Protein AF-A0A7S3G2T9-F1 (afdb_monomer_lite)

Sequence (223 aa):
MVQWKKAKARAAISKTLASMSRQGMSSEGEKGLGSESGQLGEEPSVRMGRADALTKKVKGLMASRKASNLLQSLGGHPMSASRRDGSSYGSMEGDILSASPSMGKSMLSQLELEEMEEDRAEMEKRREREFEEEEEKAAWQQFEEEKEAMKEEQRRREAELTAEIDAAERRHEEAETYAAELESALEEAEEEIEKLNADLTEAQLDYSVLIHALNEFADGRKF

Foldseek 3Di:
DVVVVVVVVVVVVVVVVVVVVVVVVPPDPPPDDDDDDDPPDDDPVVVVVVVVVVVVVVVVVVVVVVVVVVCCVVPPDPPPDDDDDDDDDDDDDDDDDDDDPDPDDPPVVVVVVVVVVVVVVVVVVVVVVVVVVVVVVVVVVVVVVVVVVVVVVVVVVVVVVVVVVVVVVVVVVVVVVVVVVVVVVVVVVVVVVVVVVVVVVVVVVVVVVVVVVVVCVVVVPDD

Secondary structure (DSSP, 8-state):
-HHHHHHHHHHHHHHHHHHHHHHTTSSSSS-S---S-------HHHHHHHHHHHHHHHHHHHHHHHHHHHHHHHHS--------------------------SSS-SSHHHHHHHHHHHHHHHHHHHHHHHHHHHHHHHHHHHHHHHHHHHHHHHHHHHHHHHHHHHHHHHHHHHHHHHHHHHHHHHHHHHHHHHHHHHHHHHHHHHHHHHHHHHHHHTT---

Radius of gyration: 48.29 Å; chains: 1; bounding box: 111×41×138 Å

pLDDT: mean 74.82, std 19.88, range [38.84, 97.88]

Organism: NCBI:txid652834

Structure (mmCIF, N/CA/C/O backbone):
data_AF-A0A7S3G2T9-F1
#
_entry.id   AF-A0A7S3G2T9-F1
#
loop_
_atom_site.group_PDB
_atom_site.id
_atom_site.type_symbol
_atom_site.label_atom_id
_atom_site.label_alt_id
_atom_site.label_comp_id
_atom_site.label_asym_id
_atom_site.label_entity_id
_atom_site.label_seq_id
_atom_site.pdbx_PDB_ins_code
_atom_site.Cartn_x
_atom_site.Cartn_y
_atom_site.Cartn_z
_atom_site.occupancy
_atom_site.B_iso_or_equiv
_atom_site.auth_seq_id
_atom_site.auth_comp_id
_atom_site.auth_asym_id
_atom_site.auth_atom_id
_atom_site.pdbx_PDB_model_num
ATOM 1 N N . MET A 1 1 ? 35.789 21.060 -22.256 1.00 58.97 1 MET A N 1
ATOM 2 C CA . MET A 1 1 ? 34.560 21.672 -22.827 1.00 58.97 1 MET A CA 1
ATOM 3 C C . MET A 1 1 ? 33.420 20.664 -23.043 1.00 58.97 1 MET A C 1
ATOM 5 O O . MET A 1 1 ? 32.299 20.960 -22.649 1.00 58.97 1 MET A O 1
ATOM 9 N N . VAL A 1 2 ? 33.671 19.473 -23.608 1.00 57.38 2 VAL A N 1
ATOM 10 C CA . VAL A 1 2 ? 32.628 18.453 -23.889 1.00 57.38 2 VAL A CA 1
ATOM 11 C C . VAL A 1 2 ? 32.012 17.842 -22.619 1.00 57.38 2 VAL A C 1
ATOM 13 O O . VAL A 1 2 ? 30.794 17.720 -22.526 1.00 57.38 2 VAL A O 1
ATOM 16 N N . GLN A 1 3 ? 32.817 17.547 -21.593 1.00 63.44 3 GLN A N 1
ATOM 17 C CA . GLN A 1 3 ? 32.317 16.992 -20.322 1.00 63.44 3 GLN A CA 1
ATOM 18 C C . GLN A 1 3 ? 31.403 17.964 -19.553 1.00 63.44 3 GLN A C 1
ATOM 20 O O . GLN A 1 3 ? 30.410 17.551 -18.961 1.00 63.44 3 GLN A O 1
ATOM 25 N N . TRP A 1 4 ? 31.669 19.270 -19.646 1.00 53.09 4 TRP A N 1
ATOM 26 C CA . TRP A 1 4 ? 30.814 20.304 -19.054 1.00 53.09 4 TRP A CA 1
ATOM 27 C C . TRP A 1 4 ? 29.462 20.421 -19.768 1.00 53.09 4 TRP A C 1
ATOM 29 O O . TRP A 1 4 ? 28.434 20.613 -19.122 1.00 53.09 4 TRP A O 1
ATOM 39 N N . LYS A 1 5 ? 29.440 20.235 -21.096 1.00 80.44 5 LYS A N 1
ATOM 40 C CA . LYS A 1 5 ? 28.192 20.177 -21.872 1.00 80.44 5 LYS A CA 1
ATOM 41 C C . LYS A 1 5 ? 27.365 18.930 -21.520 1.00 80.44 5 LYS A C 1
ATOM 43 O O . LYS A 1 5 ? 26.162 19.062 -21.320 1.00 80.44 5 LYS A O 1
ATOM 48 N N . LYS A 1 6 ? 28.002 17.761 -21.340 1.00 78.25 6 LYS A N 1
ATOM 49 C CA . LYS A 1 6 ? 27.327 16.516 -20.906 1.00 78.25 6 LYS A CA 1
ATOM 50 C C . LYS A 1 6 ? 26.709 16.636 -19.504 1.00 78.25 6 LYS A C 1
ATOM 52 O O . LYS A 1 6 ? 25.563 16.241 -19.309 1.00 78.25 6 LYS A O 1
ATOM 57 N N . ALA A 1 7 ? 27.417 17.240 -18.547 1.00 73.31 7 ALA A N 1
ATOM 58 C CA . ALA A 1 7 ? 26.893 17.451 -17.194 1.00 73.31 7 ALA A CA 1
ATOM 59 C C . ALA A 1 7 ? 25.694 18.418 -17.168 1.00 73.31 7 ALA A C 1
ATOM 61 O O . ALA A 1 7 ? 24.698 18.164 -16.492 1.00 73.31 7 ALA A O 1
ATOM 62 N N . LYS A 1 8 ? 25.753 19.499 -17.958 1.00 78.00 8 LYS A N 1
ATOM 63 C CA . LYS A 1 8 ? 24.660 20.477 -18.060 1.00 78.00 8 LYS A CA 1
ATOM 64 C C . LYS A 1 8 ? 23.405 19.877 -18.712 1.00 78.00 8 LYS A C 1
ATOM 66 O O . LYS A 1 8 ? 22.299 20.205 -18.294 1.00 78.00 8 LYS A O 1
ATOM 71 N N . ALA A 1 9 ? 23.580 18.964 -19.672 1.00 74.94 9 ALA A N 1
ATOM 72 C CA . ALA A 1 9 ? 22.484 18.209 -20.279 1.00 74.94 9 ALA A CA 1
ATOM 73 C C . ALA A 1 9 ? 21.832 17.230 -19.286 1.00 74.94 9 ALA A C 1
ATOM 75 O O . ALA A 1 9 ? 20.612 17.240 -19.154 1.00 74.94 9 ALA A O 1
ATOM 76 N N . ARG A 1 10 ? 22.621 16.466 -18.508 1.00 80.75 10 ARG A N 1
ATOM 77 C CA . ARG A 1 10 ? 22.083 15.584 -17.449 1.00 80.75 10 ARG A CA 1
ATOM 78 C C . ARG A 1 10 ? 21.278 16.351 -16.398 1.00 80.75 10 ARG A C 1
ATOM 80 O O . ARG A 1 10 ? 20.195 15.913 -16.025 1.00 80.75 10 ARG A O 1
ATOM 87 N N . ALA A 1 11 ? 21.769 17.509 -15.955 1.00 74.69 11 ALA A N 1
ATOM 88 C CA . ALA A 1 11 ? 21.056 18.340 -14.984 1.00 74.69 11 ALA A CA 1
ATOM 89 C C . ALA A 1 11 ? 19.735 18.906 -15.542 1.00 74.69 11 ALA A C 1
ATOM 91 O O . ALA A 1 11 ? 18.747 18.989 -14.814 1.00 74.69 11 ALA A O 1
ATOM 92 N N . ALA A 1 12 ? 19.698 19.268 -16.830 1.00 77.94 12 ALA A N 1
ATOM 93 C CA . ALA A 1 12 ? 18.474 19.713 -17.490 1.00 77.94 12 ALA A CA 1
ATOM 94 C C . ALA A 1 12 ? 17.455 18.569 -17.616 1.00 77.94 12 ALA A C 1
ATOM 96 O O . ALA A 1 12 ? 16.314 18.750 -17.211 1.00 77.94 12 ALA A O 1
ATOM 97 N N . ILE A 1 13 ? 17.880 17.386 -18.076 1.00 73.38 13 ILE A N 1
ATOM 98 C CA . ILE A 1 13 ? 17.021 16.195 -18.207 1.00 73.38 13 ILE A CA 1
ATOM 99 C C . ILE A 1 13 ? 16.453 15.778 -16.845 1.00 73.38 13 ILE A C 1
ATOM 101 O O . ILE A 1 13 ? 15.251 15.576 -16.732 1.00 73.38 13 ILE A O 1
ATOM 105 N N . SER A 1 14 ? 17.276 15.741 -15.792 1.00 81.25 14 SER A N 1
ATOM 106 C CA . SER A 1 14 ? 16.824 15.423 -14.429 1.00 81.25 14 SER A CA 1
ATOM 107 C C . SER A 1 14 ? 15.779 16.421 -13.910 1.00 81.25 14 SER A C 1
ATOM 109 O O . SER A 1 14 ? 14.785 16.020 -13.305 1.00 81.25 14 SER A O 1
ATOM 111 N N . LYS A 1 15 ? 15.941 17.719 -14.205 1.00 79.44 15 LYS A N 1
ATOM 112 C CA . LYS A 1 15 ? 14.964 18.752 -13.830 1.00 79.44 15 LYS A CA 1
ATOM 113 C C . LYS A 1 15 ? 13.656 18.623 -14.617 1.00 79.44 15 LYS A C 1
ATOM 115 O O . LYS A 1 15 ? 12.589 18.817 -14.039 1.00 79.44 15 LYS A O 1
ATOM 120 N N . THR A 1 16 ? 13.727 18.273 -15.900 1.00 73.75 16 THR A N 1
ATOM 121 C CA . THR A 1 16 ? 12.546 18.018 -16.738 1.00 73.75 16 THR A CA 1
ATOM 122 C C . THR A 1 16 ? 11.813 16.756 -16.286 1.00 73.75 16 THR A C 1
ATOM 124 O O . THR A 1 16 ? 10.599 16.798 -16.128 1.00 73.75 16 THR A O 1
ATOM 127 N N . LEU A 1 17 ? 12.533 15.675 -15.971 1.00 70.75 17 LEU A N 1
ATOM 128 C CA . LEU A 1 17 ? 11.967 14.419 -15.470 1.00 70.75 17 LEU A CA 1
ATOM 129 C C . LEU A 1 17 ? 11.280 14.616 -14.107 1.00 70.75 17 LEU A C 1
ATOM 131 O O . LEU A 1 17 ? 10.152 14.177 -13.910 1.00 70.75 17 LEU A O 1
ATOM 135 N N . ALA A 1 18 ? 11.904 15.368 -13.195 1.00 69.62 18 ALA A N 1
ATOM 136 C CA . ALA A 1 18 ? 11.301 15.735 -11.912 1.00 69.62 18 ALA A CA 1
ATOM 137 C C . ALA A 1 18 ? 10.074 16.659 -12.063 1.00 69.62 18 ALA A C 1
ATOM 139 O O . ALA A 1 18 ? 9.159 16.611 -11.240 1.00 69.62 18 ALA A O 1
ATOM 140 N N . SER A 1 19 ? 10.039 17.496 -13.107 1.00 66.69 19 SER A N 1
ATOM 141 C CA . SER A 1 19 ? 8.884 18.343 -13.432 1.00 66.69 19 SER A CA 1
ATOM 142 C C . SER A 1 19 ? 7.746 17.532 -14.054 1.00 66.69 19 SER A C 1
ATOM 144 O O . SER A 1 19 ? 6.598 17.735 -13.677 1.00 66.69 19 SER A O 1
ATOM 146 N N . MET A 1 20 ? 8.046 16.579 -14.941 1.00 61.50 20 MET A N 1
ATOM 147 C CA . MET A 1 20 ? 7.049 15.677 -15.531 1.00 61.50 20 MET A CA 1
ATOM 148 C C . MET A 1 20 ? 6.487 14.690 -14.503 1.00 61.50 20 MET A C 1
ATOM 150 O O . MET A 1 20 ? 5.287 14.448 -14.500 1.00 61.50 20 MET A O 1
ATOM 154 N N . SER A 1 21 ? 7.305 14.219 -13.559 1.00 63.38 21 SER A N 1
ATOM 155 C CA . SER A 1 21 ? 6.852 13.410 -12.419 1.00 63.38 21 SER A CA 1
ATOM 156 C C . SER A 1 21 ? 5.864 14.166 -11.514 1.00 63.38 21 SER A C 1
ATOM 158 O O . SER A 1 21 ? 4.908 13.573 -11.026 1.00 63.38 21 SER A O 1
ATOM 160 N N . ARG A 1 22 ? 6.010 15.493 -11.353 1.00 56.56 22 ARG A N 1
ATOM 161 C CA . ARG A 1 22 ? 5.003 16.327 -10.660 1.00 56.56 22 ARG A CA 1
ATOM 162 C C . ARG A 1 22 ? 3.783 16.662 -11.515 1.00 56.56 22 ARG A C 1
ATOM 164 O O . ARG A 1 22 ? 2.712 16.885 -10.964 1.00 56.56 22 ARG A O 1
ATOM 171 N N . GLN A 1 23 ? 3.934 16.725 -12.835 1.00 55.25 23 GLN A N 1
ATOM 172 C CA . GLN A 1 23 ? 2.870 17.141 -13.753 1.00 55.25 23 GLN A CA 1
ATOM 173 C C . GLN A 1 23 ? 1.972 15.968 -14.198 1.00 55.25 23 GLN A C 1
ATOM 175 O O . GLN A 1 23 ? 0.816 16.183 -14.551 1.00 55.25 23 GLN A O 1
ATOM 180 N N . GLY A 1 24 ? 2.464 14.727 -14.102 1.00 48.00 24 GLY A N 1
ATOM 181 C CA . GLY A 1 24 ? 1.715 13.496 -14.388 1.00 48.00 24 GLY A CA 1
ATOM 182 C C . GLY A 1 24 ? 0.706 13.074 -13.313 1.00 48.00 24 GLY A C 1
ATOM 183 O O . GLY A 1 24 ? -0.098 12.188 -13.567 1.00 48.00 24 GLY A O 1
ATOM 184 N N . MET A 1 25 ? 0.689 13.716 -12.137 1.00 50.41 25 MET A N 1
ATOM 185 C CA . MET A 1 25 ? -0.289 13.414 -11.078 1.00 50.41 25 MET A CA 1
ATOM 186 C C . MET A 1 25 ? -1.438 14.431 -10.968 1.00 50.41 25 MET A C 1
ATOM 188 O O . MET A 1 25 ? -2.251 14.315 -10.056 1.00 50.41 25 MET A O 1
ATOM 192 N N . SER A 1 26 ? -1.550 15.421 -11.870 1.00 54.53 26 SER A N 1
ATOM 193 C CA . SER A 1 26 ? -2.527 16.514 -11.701 1.00 54.53 26 SER A CA 1
ATOM 194 C C . SER A 1 26 ? -3.487 16.780 -12.869 1.00 54.53 26 SER A C 1
ATOM 196 O O . SER A 1 26 ? -4.073 17.861 -12.884 1.00 54.53 26 SER A O 1
ATOM 198 N N . SER A 1 27 ? -3.662 15.888 -13.860 1.00 49.06 27 SER A N 1
ATOM 199 C CA . SER A 1 27 ? -4.547 16.232 -14.999 1.00 49.06 27 SER A CA 1
ATOM 200 C C . SER A 1 27 ? -5.523 15.184 -15.549 1.00 49.06 27 SER A C 1
ATOM 202 O O . SER A 1 27 ? -6.363 15.575 -16.354 1.00 49.06 27 SER A O 1
ATOM 204 N N . GLU A 1 28 ? -5.550 13.932 -15.071 1.00 47.44 28 GLU A N 1
ATOM 205 C CA . GLU A 1 28 ? -6.533 12.938 -15.571 1.00 47.44 28 GLU A CA 1
ATOM 206 C C . GLU A 1 28 ? -7.513 12.365 -14.529 1.00 47.44 28 GLU A C 1
ATOM 208 O O . GLU A 1 28 ? -8.344 11.528 -14.862 1.00 47.44 28 GLU A O 1
ATOM 213 N N . GLY A 1 29 ? -7.508 12.853 -13.283 1.00 50.31 29 GLY A N 1
ATOM 214 C CA . GLY A 1 29 ? -8.404 12.341 -12.230 1.00 50.31 29 GLY A CA 1
ATOM 215 C C . GLY A 1 29 ? -9.674 13.155 -11.938 1.00 50.31 29 GLY A C 1
ATOM 216 O O . GLY A 1 29 ? -10.557 12.666 -11.242 1.00 50.31 29 GLY A O 1
ATOM 217 N N . GLU A 1 30 ? -9.803 14.396 -12.422 1.00 49.69 30 GLU A N 1
ATOM 218 C CA . GLU A 1 30 ? -10.793 15.354 -11.881 1.00 49.69 30 GLU A CA 1
ATOM 219 C C . GLU A 1 30 ? -12.043 15.558 -12.761 1.00 49.69 30 GLU A C 1
ATOM 221 O O . GLU A 1 30 ? -12.620 16.644 -12.818 1.00 49.69 30 GLU A O 1
ATOM 226 N N . LYS A 1 31 ? -12.495 14.519 -13.472 1.00 54.44 31 LYS A N 1
ATOM 227 C CA . LYS A 1 31 ? -13.809 14.523 -14.145 1.00 54.44 31 LYS A CA 1
ATOM 228 C C . LYS A 1 31 ? -14.513 13.179 -13.989 1.00 54.44 31 LYS A C 1
ATOM 230 O O . LYS A 1 31 ? -14.702 12.440 -14.946 1.00 54.44 31 LYS A O 1
ATOM 235 N N . GLY A 1 32 ? -14.929 12.893 -12.760 1.00 47.91 32 GLY A N 1
ATOM 236 C CA . GLY A 1 32 ? -15.704 11.704 -12.411 1.00 47.91 32 GLY A CA 1
ATOM 237 C C . GLY A 1 32 ? -16.617 11.955 -11.216 1.00 47.91 32 GLY A C 1
ATOM 238 O O . GLY A 1 32 ? -16.325 11.523 -10.115 1.00 47.91 32 GLY A O 1
ATOM 239 N N . LEU A 1 33 ? -17.674 12.735 -11.452 1.00 41.72 33 LEU A N 1
ATOM 240 C CA . LEU A 1 33 ? -18.994 12.696 -10.805 1.00 41.72 33 LEU A CA 1
ATOM 241 C C . LEU A 1 33 ? -19.083 12.094 -9.383 1.00 41.72 33 LEU A C 1
ATOM 243 O O . LEU A 1 33 ? -19.316 10.907 -9.210 1.00 41.72 33 LEU A O 1
ATOM 247 N N . GLY A 1 34 ? -19.017 12.986 -8.392 1.00 44.09 34 GLY A N 1
ATOM 248 C CA . GLY A 1 34 ? -19.946 13.069 -7.259 1.00 44.09 34 GLY A CA 1
ATOM 249 C C . GLY A 1 34 ? -20.217 11.825 -6.410 1.00 44.09 34 GLY A C 1
ATOM 250 O O . GLY A 1 34 ? -21.095 11.044 -6.740 1.00 44.09 34 GLY A O 1
ATOM 251 N N . SER A 1 35 ? -19.643 11.800 -5.207 1.00 43.62 35 SER A N 1
ATOM 252 C CA . SER A 1 35 ? -20.405 11.708 -3.950 1.00 43.62 35 SER A CA 1
ATOM 253 C C . SER A 1 35 ? -19.441 11.752 -2.766 1.00 43.62 35 SER A C 1
ATOM 255 O O . SER A 1 35 ? -18.473 11.003 -2.729 1.00 43.62 35 SER A O 1
ATOM 257 N N . GLU A 1 36 ? -19.706 12.654 -1.827 1.00 48.41 36 GLU A N 1
ATOM 258 C CA . GLU A 1 36 ? -19.236 12.676 -0.437 1.00 48.41 36 GLU A CA 1
ATOM 259 C C . GLU A 1 36 ? -18.519 11.399 0.050 1.00 48.41 36 GLU A C 1
ATOM 261 O O . GLU A 1 36 ? -19.167 10.415 0.383 1.00 48.41 36 GLU A O 1
ATOM 266 N N . SER A 1 37 ? -17.184 11.407 0.097 1.00 54.38 37 SER A N 1
ATOM 267 C CA . SER A 1 37 ? -16.310 10.618 0.995 1.00 54.38 37 SER A CA 1
ATOM 268 C C . SER A 1 37 ? -14.920 10.463 0.366 1.00 54.38 37 SER A C 1
ATOM 270 O O . SER A 1 37 ? -14.783 10.384 -0.846 1.00 54.38 37 SER A O 1
ATOM 272 N N . GLY A 1 38 ? -13.861 10.421 1.180 1.00 46.28 38 GLY A N 1
ATOM 273 C CA . GLY A 1 38 ? -12.552 9.937 0.710 1.00 46.28 38 GLY A CA 1
ATOM 274 C C . GLY A 1 38 ? -11.498 11.004 0.419 1.00 46.28 38 GLY A C 1
ATOM 275 O O . GLY A 1 38 ? -10.884 11.041 -0.642 1.00 46.28 38 GLY A O 1
ATOM 276 N N . GLN A 1 39 ? -11.227 11.845 1.410 1.00 54.81 39 GLN A N 1
ATOM 277 C CA . GLN A 1 39 ? -10.071 12.734 1.466 1.00 54.81 39 GLN A CA 1
ATOM 278 C C . GLN A 1 39 ? -8.768 11.933 1.658 1.00 54.81 39 GLN A C 1
ATOM 280 O O . GLN A 1 39 ? -8.270 11.817 2.773 1.00 54.81 39 GLN A O 1
ATOM 285 N N . LEU A 1 40 ? -8.218 11.366 0.579 1.00 52.09 40 LEU A N 1
ATOM 286 C CA . LEU A 1 40 ? -6.981 10.560 0.611 1.00 52.09 40 LEU A CA 1
ATOM 287 C C . LEU A 1 40 ? -5.801 11.158 -0.181 1.00 52.09 40 LEU A C 1
ATOM 289 O O . LEU A 1 40 ? -4.725 10.564 -0.228 1.00 52.09 40 LEU A O 1
ATOM 293 N N . GLY A 1 41 ? -5.953 12.366 -0.734 1.00 51.12 41 GLY A N 1
ATOM 294 C CA . GLY A 1 41 ? -4.953 13.000 -1.606 1.00 51.12 41 GLY A CA 1
ATOM 295 C C . GLY A 1 41 ? -4.132 14.156 -1.017 1.00 51.12 41 GLY A C 1
ATOM 296 O O . GLY A 1 41 ? -3.345 14.748 -1.742 1.00 51.12 41 GLY A O 1
ATOM 297 N N . GLU A 1 42 ? -4.283 14.533 0.257 1.00 51.59 42 GLU A N 1
ATOM 298 C CA . GLU A 1 42 ? -3.562 15.716 0.772 1.00 51.59 42 GLU A CA 1
ATOM 299 C C . GLU A 1 42 ? -2.068 15.429 0.984 1.00 51.59 42 GLU A C 1
ATOM 301 O O . GLU A 1 42 ? -1.713 14.361 1.475 1.00 51.59 42 GLU A O 1
ATOM 306 N N . GLU A 1 43 ? -1.184 16.365 0.632 1.00 49.62 43 GLU A N 1
ATOM 307 C CA . GLU A 1 43 ? 0.264 16.243 0.853 1.00 49.62 43 GLU A CA 1
ATOM 308 C C . GLU A 1 43 ? 0.601 16.014 2.351 1.00 49.62 43 GLU A C 1
ATOM 310 O O . GLU A 1 43 ? -0.113 16.515 3.230 1.00 49.62 43 GLU A O 1
ATOM 315 N N . PRO A 1 44 ? 1.698 15.299 2.692 1.00 56.69 44 PRO A N 1
ATOM 316 C CA . PRO A 1 44 ? 2.035 14.932 4.077 1.00 56.69 44 PRO A CA 1
ATOM 317 C C . PRO A 1 44 ? 2.134 16.125 5.043 1.00 56.69 44 PRO A C 1
ATOM 319 O O . PRO A 1 44 ? 1.797 16.005 6.221 1.00 56.69 44 PRO A O 1
ATOM 322 N N . SER A 1 45 ? 2.552 17.292 4.546 1.00 60.38 45 SER A N 1
ATOM 323 C CA . SER A 1 45 ? 2.652 18.545 5.306 1.00 60.38 45 SER A CA 1
ATOM 324 C C . SER A 1 45 ? 1.282 19.082 5.750 1.00 60.38 45 SER A C 1
ATOM 326 O O . SER A 1 45 ? 1.141 19.575 6.870 1.00 60.38 45 SER A O 1
ATOM 328 N N . VAL A 1 46 ? 0.249 18.926 4.916 1.00 56.41 46 VAL A N 1
ATOM 329 C CA . VAL A 1 46 ? -1.135 19.332 5.212 1.00 56.41 46 VAL A CA 1
ATOM 330 C C . VAL A 1 46 ? -1.810 18.317 6.136 1.00 56.41 46 VAL A C 1
ATOM 332 O O . VAL A 1 46 ? -2.521 18.713 7.065 1.00 56.41 46 VAL A O 1
ATOM 335 N N . ARG A 1 47 ? -1.514 17.016 5.970 1.00 61.41 47 ARG A N 1
ATOM 336 C CA . ARG A 1 47 ? -1.980 15.960 6.890 1.00 61.41 47 ARG A CA 1
ATOM 337 C C . ARG A 1 47 ? -1.457 16.170 8.309 1.00 61.41 47 ARG A C 1
ATOM 339 O O . ARG A 1 47 ? -2.232 16.061 9.255 1.00 61.41 47 ARG A O 1
ATOM 346 N N . MET A 1 48 ? -0.183 16.540 8.464 1.00 57.66 48 MET A N 1
ATOM 347 C CA . MET A 1 48 ? 0.411 16.808 9.779 1.00 57.66 48 MET A CA 1
ATOM 348 C C . MET A 1 48 ? -0.217 18.046 10.445 1.00 57.66 48 MET A C 1
ATOM 350 O O . MET A 1 48 ? -0.579 18.000 11.619 1.00 57.66 48 MET A O 1
ATOM 354 N N . GLY A 1 49 ? -0.464 19.118 9.680 1.00 64.50 49 GLY A N 1
ATOM 355 C CA . GLY A 1 49 ? -1.153 20.315 10.179 1.00 64.50 49 GLY A CA 1
ATOM 356 C C . GLY A 1 49 ? -2.617 20.071 10.571 1.00 64.50 49 GLY A C 1
ATOM 357 O O . GLY A 1 49 ? -3.104 20.634 11.555 1.00 64.50 49 GLY A O 1
ATOM 358 N N . ARG A 1 50 ? -3.325 19.194 9.850 1.00 60.72 50 ARG A N 1
ATOM 359 C CA . ARG A 1 50 ? -4.702 18.803 10.184 1.00 60.72 50 ARG A CA 1
ATOM 360 C C . ARG A 1 50 ? -4.787 17.836 11.349 1.00 60.72 50 ARG A C 1
ATOM 362 O O . ARG A 1 50 ? -5.689 17.998 12.166 1.00 60.72 50 ARG A O 1
ATOM 369 N N . ALA A 1 51 ? -3.860 16.889 11.463 1.00 63.72 51 ALA A N 1
ATOM 370 C CA . ALA A 1 51 ? -3.759 16.021 12.628 1.00 63.72 51 ALA A CA 1
ATOM 371 C C . ALA A 1 51 ? -3.503 16.851 13.892 1.00 63.72 51 ALA A C 1
ATOM 373 O O . ALA A 1 51 ? -4.201 16.668 14.885 1.00 63.72 51 ALA A O 1
ATOM 374 N N . ASP A 1 52 ? -2.620 17.851 13.843 1.00 66.31 52 ASP A N 1
ATOM 375 C CA . ASP A 1 52 ? -2.408 18.772 14.965 1.00 66.31 52 ASP A CA 1
ATOM 376 C C . ASP A 1 52 ? -3.637 19.646 15.259 1.00 66.31 52 ASP A C 1
ATOM 378 O O . ASP A 1 52 ? -3.968 19.882 16.425 1.00 66.31 52 ASP A O 1
ATOM 382 N N . ALA A 1 53 ? -4.361 20.101 14.232 1.00 65.12 53 ALA A N 1
ATOM 383 C CA . ALA A 1 53 ? -5.595 20.868 14.409 1.00 65.12 53 ALA A CA 1
ATOM 384 C C . ALA A 1 53 ? -6.735 20.020 15.007 1.00 65.12 53 ALA A C 1
ATOM 386 O O . ALA A 1 53 ? -7.454 20.490 15.892 1.00 65.12 53 ALA A O 1
ATOM 387 N N . LEU A 1 54 ? -6.875 18.764 14.575 1.00 64.56 54 LEU A N 1
ATOM 388 C CA . LEU A 1 54 ? -7.807 17.786 15.139 1.00 64.56 54 LEU A CA 1
ATOM 389 C C . LEU A 1 54 ? -7.413 17.424 16.568 1.00 64.56 54 LEU A C 1
ATOM 391 O O . LEU A 1 54 ? -8.264 17.443 17.449 1.00 64.56 54 LEU A O 1
ATOM 395 N N . THR A 1 55 ? -6.129 17.209 16.842 1.00 70.31 55 THR A N 1
ATOM 396 C CA . THR A 1 55 ? -5.638 16.883 18.187 1.00 70.31 55 THR A CA 1
ATOM 397 C C . THR A 1 55 ? -5.829 18.060 19.148 1.00 70.31 55 THR A C 1
ATOM 399 O O . THR A 1 55 ? -6.219 17.859 20.299 1.00 70.31 55 THR A O 1
ATOM 402 N N . LYS A 1 56 ? -5.649 19.307 18.687 1.00 71.56 56 LYS A N 1
ATOM 403 C CA . LYS A 1 56 ? -5.969 20.519 19.465 1.00 71.56 56 LYS A CA 1
ATOM 404 C C . LYS A 1 56 ? -7.474 20.682 19.691 1.00 71.56 56 LYS A C 1
ATOM 406 O O . LYS A 1 56 ? -7.872 20.987 20.814 1.00 71.56 56 LYS A O 1
ATOM 411 N N . LYS A 1 57 ? -8.318 20.423 18.683 1.00 69.12 57 LYS A N 1
ATOM 412 C CA . LYS A 1 57 ? -9.785 20.435 18.837 1.00 69.12 57 LYS A CA 1
ATOM 413 C C . LYS A 1 57 ? -10.274 19.348 19.791 1.00 69.12 57 LYS A C 1
ATOM 415 O O . LYS A 1 57 ? -11.091 19.647 20.651 1.00 69.12 57 LYS A O 1
ATOM 420 N N . VAL A 1 58 ? -9.746 18.127 19.699 1.00 67.50 58 VAL A N 1
ATOM 421 C CA . VAL A 1 58 ? -10.108 16.992 20.564 1.00 67.50 58 VAL A CA 1
ATOM 422 C C . VAL A 1 58 ? -9.623 17.211 21.996 1.00 67.50 58 VAL A C 1
ATOM 424 O O . VAL A 1 58 ? -10.400 17.000 22.922 1.00 67.50 58 VAL A O 1
ATOM 427 N N . LYS A 1 59 ? -8.399 17.714 22.213 1.00 74.50 59 LYS A N 1
ATOM 428 C CA . LYS A 1 59 ? -7.940 18.122 23.555 1.00 74.50 59 LYS A CA 1
ATOM 429 C C . LYS A 1 59 ? -8.798 19.256 24.127 1.00 74.50 59 LYS A C 1
ATOM 431 O O . LYS A 1 59 ? -9.137 19.210 25.305 1.00 74.50 59 LYS A O 1
ATOM 436 N N . GLY A 1 60 ? -9.214 20.217 23.298 1.00 71.06 60 GLY A N 1
ATOM 437 C CA . GLY A 1 60 ? -10.165 21.267 23.683 1.00 71.06 60 GLY A CA 1
ATOM 438 C C . GLY A 1 60 ? -11.557 20.726 24.041 1.00 71.06 60 GLY A C 1
ATOM 439 O O . GLY A 1 60 ? -12.139 21.139 25.041 1.00 71.06 60 GLY A O 1
ATOM 440 N N . LEU A 1 61 ? -12.061 19.745 23.288 1.00 65.38 61 LEU A N 1
ATOM 441 C CA . LEU A 1 61 ? -13.341 19.070 23.534 1.00 65.38 61 LEU A CA 1
ATOM 442 C C . LEU A 1 61 ? -13.302 18.172 24.778 1.00 65.38 61 LEU A C 1
ATOM 444 O O . LEU A 1 61 ? -14.256 18.157 25.548 1.00 65.38 61 LEU A O 1
ATOM 448 N N . MET A 1 62 ? -12.195 17.467 25.019 1.00 63.97 62 MET A N 1
ATOM 449 C CA . MET A 1 62 ? -11.968 16.664 26.227 1.00 63.97 62 MET A CA 1
ATOM 450 C C . MET A 1 62 ? -11.813 17.545 27.471 1.00 63.97 62 MET A C 1
ATOM 452 O O . MET A 1 62 ? -12.344 17.204 28.526 1.00 63.97 62 MET A O 1
ATOM 456 N N . ALA A 1 63 ? -11.155 18.703 27.355 1.00 62.38 63 ALA A N 1
ATOM 457 C CA . ALA A 1 63 ? -11.100 19.698 28.425 1.00 62.38 63 ALA A CA 1
ATOM 458 C C . ALA A 1 63 ? -12.487 20.302 28.711 1.00 62.38 63 ALA A C 1
ATOM 460 O O . ALA A 1 63 ? -12.861 20.440 29.872 1.00 62.38 63 ALA A O 1
ATOM 461 N N . SER A 1 64 ? -13.281 20.579 27.670 1.00 66.50 64 SER A N 1
ATOM 462 C CA . SER A 1 64 ? -14.667 21.048 27.795 1.00 66.50 64 SER A CA 1
ATOM 463 C C . SER A 1 64 ? -15.597 19.986 28.394 1.00 66.50 64 SER A C 1
ATOM 465 O O . SER A 1 64 ? -16.398 20.323 29.257 1.00 66.50 64 SER A O 1
ATOM 467 N N . ARG A 1 65 ? -15.453 18.701 28.037 1.00 61.97 65 ARG A N 1
ATOM 468 C CA . ARG A 1 65 ? -16.211 17.595 28.654 1.00 61.97 65 ARG A CA 1
ATOM 469 C C . ARG A 1 65 ? -15.791 17.327 30.095 1.00 61.97 65 ARG A C 1
ATOM 471 O O . ARG A 1 65 ? -16.664 17.126 30.927 1.00 61.97 65 ARG A O 1
ATOM 478 N N . LYS A 1 66 ? -14.495 17.386 30.429 1.00 62.06 66 LYS A N 1
ATOM 479 C CA . LYS A 1 66 ? -14.053 17.326 31.833 1.00 62.06 66 LYS A CA 1
ATOM 480 C C . LYS A 1 66 ? -14.585 18.512 32.631 1.00 62.06 66 LYS A C 1
ATOM 482 O O . LYS A 1 66 ? -15.075 18.291 33.725 1.00 62.06 66 LYS A O 1
ATOM 487 N N . ALA A 1 67 ? -14.560 19.730 32.089 1.00 57.91 67 ALA A N 1
ATOM 488 C CA . ALA A 1 67 ? -15.140 20.906 32.741 1.00 57.91 67 ALA A CA 1
ATOM 489 C C . ALA A 1 67 ? -16.676 20.833 32.852 1.00 57.91 67 ALA A C 1
ATOM 491 O O . ALA A 1 67 ? -17.221 21.232 33.873 1.00 57.91 67 ALA A O 1
ATOM 492 N N . SER A 1 68 ? -17.372 20.279 31.855 1.00 62.22 68 SER A N 1
ATOM 493 C CA . SER A 1 68 ? -18.828 20.083 31.867 1.00 62.22 68 SER A CA 1
ATOM 494 C C . SER A 1 68 ? -19.249 18.981 32.841 1.00 62.22 68 SER A C 1
ATOM 496 O O . SER A 1 68 ? -20.219 19.174 33.563 1.00 62.22 68 SER A O 1
ATOM 498 N N . ASN A 1 69 ? -18.497 17.879 32.941 1.00 59.09 69 ASN A N 1
ATOM 499 C CA . ASN A 1 69 ? -18.720 16.853 33.965 1.00 59.09 69 ASN A CA 1
ATOM 500 C C . ASN A 1 69 ? -18.355 17.370 35.362 1.00 59.09 69 ASN A C 1
ATOM 502 O O . ASN A 1 69 ? -19.038 17.028 36.320 1.00 59.09 69 ASN A O 1
ATOM 506 N N . LEU A 1 70 ? -17.341 18.237 35.484 1.00 55.78 70 LEU A N 1
ATOM 507 C CA . LEU A 1 70 ? -17.006 18.899 36.748 1.00 55.78 70 LEU A CA 1
ATOM 508 C C . LEU A 1 70 ? -18.087 19.914 37.164 1.00 55.78 70 LEU A C 1
ATOM 510 O O . LEU A 1 70 ? -18.385 20.032 38.345 1.00 55.78 70 LEU A O 1
ATOM 514 N N . LEU A 1 71 ? -18.699 20.632 36.213 1.00 59.47 71 LEU A N 1
ATOM 515 C CA . LEU A 1 71 ? -19.810 21.564 36.456 1.00 59.47 71 LEU A CA 1
ATOM 516 C C . LEU A 1 71 ? -21.139 20.842 36.709 1.00 59.47 71 LEU A C 1
ATOM 518 O O . LEU A 1 71 ? -21.928 21.314 37.517 1.00 59.47 71 LEU A O 1
ATOM 522 N N . GLN A 1 72 ? -21.370 19.681 36.094 1.00 59.97 72 GLN A N 1
ATOM 523 C CA . GLN A 1 72 ? -22.487 18.802 36.451 1.00 59.97 72 GLN A CA 1
ATOM 524 C C . GLN A 1 72 ? -22.283 18.179 37.840 1.00 59.97 72 GLN A C 1
ATOM 526 O O . GLN A 1 72 ? -23.240 18.107 38.606 1.00 59.97 72 GLN A O 1
ATOM 531 N N . SER A 1 73 ? -21.042 17.840 38.223 1.00 59.88 73 SER A N 1
ATOM 532 C CA . SER A 1 73 ? -20.732 17.369 39.582 1.00 59.88 73 SER A CA 1
ATOM 533 C C . SER A 1 73 ? -20.706 18.485 40.636 1.00 59.88 73 SER A C 1
ATOM 535 O O . SER A 1 73 ? -20.946 18.213 41.806 1.00 59.88 73 SER A O 1
ATOM 537 N N . LEU A 1 74 ? -20.427 19.739 40.253 1.00 55.50 74 LEU A N 1
ATOM 538 C CA . LEU A 1 74 ? -20.427 20.906 41.154 1.00 55.50 74 LEU A CA 1
ATOM 539 C C . LEU A 1 74 ? -21.772 21.654 41.198 1.00 55.50 74 LEU A C 1
ATOM 541 O O . LEU A 1 74 ? -21.979 22.453 42.106 1.00 55.50 74 LEU A O 1
ATOM 545 N N . GLY A 1 75 ? -22.682 21.414 40.249 1.00 54.44 75 GLY A N 1
ATOM 546 C CA . GLY A 1 75 ? -23.944 22.151 40.101 1.00 54.44 75 GLY A CA 1
ATOM 547 C C . GLY A 1 75 ? -25.227 21.324 40.237 1.00 54.44 75 GLY A C 1
ATOM 548 O O . GLY A 1 75 ? -26.295 21.863 39.962 1.00 54.44 75 GLY A O 1
ATOM 549 N N . GLY A 1 76 ? -25.157 20.041 40.616 1.00 51.06 76 GLY A N 1
ATOM 550 C CA . GLY A 1 76 ? -26.270 19.108 40.380 1.00 51.06 76 GLY A CA 1
ATOM 551 C C . GLY A 1 76 ? -26.718 18.186 41.513 1.00 51.06 76 GLY A C 1
ATOM 552 O O . GLY A 1 76 ? -27.650 17.420 41.295 1.00 51.06 76 GLY A O 1
ATOM 553 N N . HIS A 1 77 ? -26.137 18.251 42.711 1.00 43.50 77 HIS A N 1
ATOM 554 C CA . HIS A 1 77 ? -26.709 17.568 43.875 1.00 43.50 77 HIS A CA 1
ATOM 555 C C . HIS A 1 77 ? -27.220 18.614 44.869 1.00 43.50 77 HIS A C 1
ATOM 557 O O . HIS A 1 77 ? -26.405 19.228 45.563 1.00 43.50 77 HIS A O 1
ATOM 563 N N . PRO A 1 78 ? -28.543 18.858 44.971 1.00 47.50 78 PRO A N 1
ATOM 564 C CA . PRO A 1 78 ? -29.068 19.532 46.143 1.00 47.50 78 PRO A CA 1
ATOM 565 C C . PRO A 1 78 ? -28.763 18.644 47.349 1.00 47.50 78 PRO A C 1
ATOM 567 O O . PRO A 1 78 ? -29.390 17.608 47.559 1.00 47.50 78 PRO A O 1
ATOM 570 N N . MET A 1 79 ? -27.767 19.055 48.135 1.00 38.84 79 MET A N 1
ATOM 571 C CA . MET A 1 79 ? -27.612 18.587 49.500 1.00 38.84 79 MET A CA 1
ATOM 572 C C . MET A 1 79 ? -28.929 18.831 50.231 1.00 38.84 79 MET A C 1
ATOM 574 O O . MET A 1 79 ? -29.360 19.971 50.413 1.00 38.84 79 MET A O 1
ATOM 578 N N . SER A 1 80 ? -29.543 17.743 50.678 1.00 51.53 80 SER A N 1
ATOM 579 C CA . SER A 1 80 ? -30.554 17.721 51.722 1.00 51.53 80 SER A CA 1
ATOM 580 C C . SER A 1 80 ? -29.934 18.224 53.029 1.00 51.53 80 SER A C 1
ATOM 582 O O . SER A 1 80 ? -29.566 17.450 53.909 1.00 51.53 80 SER A O 1
ATOM 584 N N . ALA A 1 81 ? -29.788 19.538 53.151 1.00 39.00 81 ALA A N 1
ATOM 585 C CA . ALA A 1 81 ? -29.524 20.199 54.412 1.00 39.00 81 ALA A CA 1
ATOM 586 C C . ALA A 1 81 ? -30.827 20.844 54.897 1.00 39.00 81 ALA A C 1
ATOM 588 O O . ALA A 1 81 ? -31.277 21.852 54.363 1.00 39.00 81 ALA A O 1
ATOM 589 N N . SER A 1 82 ? -31.402 20.245 55.941 1.00 45.06 82 SER A N 1
ATOM 590 C CA . SER A 1 82 ? -32.033 20.964 57.051 1.00 45.06 82 SER A CA 1
ATOM 591 C C . SER A 1 82 ? -33.073 22.040 56.680 1.00 45.06 82 SER A C 1
ATOM 593 O O . SER A 1 82 ? -32.772 23.235 56.637 1.00 45.06 82 SER A O 1
ATOM 595 N N . ARG A 1 83 ? -34.350 21.644 56.602 1.00 42.22 83 ARG A N 1
ATOM 596 C CA . ARG A 1 83 ? -35.452 22.532 57.005 1.00 42.22 83 ARG A CA 1
ATOM 597 C C . ARG A 1 83 ? -35.722 22.336 58.493 1.00 42.22 83 ARG A C 1
ATOM 599 O O . ARG A 1 83 ? -36.340 21.358 58.901 1.00 42.22 83 ARG A O 1
ATOM 606 N N . ARG A 1 84 ? -35.244 23.294 59.282 1.00 51.75 84 ARG A N 1
ATOM 607 C CA . ARG A 1 84 ? -35.685 23.555 60.649 1.00 51.75 84 ARG A CA 1
ATOM 608 C C . ARG A 1 84 ? -36.659 24.739 60.588 1.00 51.75 84 ARG A C 1
ATOM 610 O O . ARG A 1 84 ? -36.261 25.802 60.133 1.00 51.75 84 ARG A O 1
ATOM 617 N N . ASP A 1 85 ? -37.876 24.494 61.066 1.00 48.66 85 ASP A N 1
ATOM 618 C CA . ASP A 1 85 ? -38.789 25.420 61.760 1.00 48.66 85 ASP A CA 1
ATOM 619 C C . ASP A 1 85 ? -39.454 26.615 61.033 1.00 48.66 85 ASP A C 1
ATOM 621 O O . ASP A 1 85 ? -38.842 27.307 60.224 1.00 48.66 85 ASP A O 1
ATOM 625 N N . GLY A 1 86 ? -40.708 26.899 61.430 1.00 43.06 86 GLY A N 1
ATOM 626 C CA . GLY A 1 86 ? -41.306 28.240 61.334 1.00 43.06 86 GLY A CA 1
ATOM 627 C C . GLY A 1 86 ? -42.624 28.445 60.561 1.00 43.06 86 GLY A C 1
ATOM 628 O O . GLY A 1 86 ? -42.611 29.062 59.506 1.00 43.06 86 GLY A O 1
ATOM 629 N N . SER A 1 87 ? -43.759 28.036 61.147 1.00 44.12 87 SER A N 1
ATOM 630 C CA . SER A 1 87 ? -45.060 28.758 61.222 1.00 44.12 87 SER A CA 1
ATOM 631 C C . SER A 1 87 ? -45.678 29.485 59.995 1.00 44.12 87 SER A C 1
ATOM 633 O O . SER A 1 87 ? -45.242 30.563 59.599 1.00 44.12 87 SER A O 1
ATOM 635 N N . SER A 1 88 ? -46.8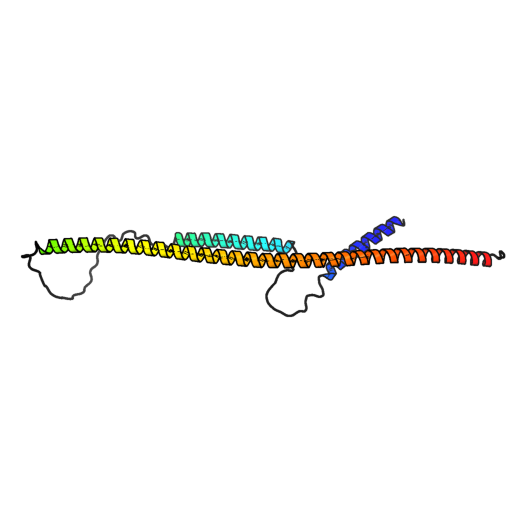34 28.993 59.523 1.00 44.47 88 SER A N 1
ATOM 636 C CA . SER A 1 88 ? -48.106 29.752 59.353 1.00 44.47 88 SER A CA 1
ATOM 637 C C . SER A 1 88 ? -49.219 28.774 58.916 1.00 44.47 88 SER A C 1
ATOM 639 O O . SER A 1 88 ? -49.044 28.010 57.977 1.00 44.47 88 SER A O 1
ATOM 641 N N . TYR A 1 89 ? -50.233 28.514 59.749 1.00 49.69 89 TYR A N 1
ATOM 642 C CA . TYR A 1 89 ? -51.566 29.146 59.736 1.00 49.69 89 TYR A CA 1
ATOM 643 C C . TYR A 1 89 ? -52.282 29.105 58.372 1.00 49.69 89 TYR A C 1
ATOM 645 O O . TYR A 1 89 ? -51.963 29.895 57.489 1.00 49.69 89 TYR A O 1
ATOM 653 N N . GLY A 1 90 ? -53.307 28.247 58.236 1.00 39.06 90 GLY A N 1
ATOM 654 C CA . GLY A 1 90 ? -54.235 28.320 57.099 1.00 39.06 90 GLY A CA 1
ATOM 655 C C . GLY A 1 90 ? -55.125 27.100 56.822 1.00 39.06 90 GLY A C 1
ATOM 656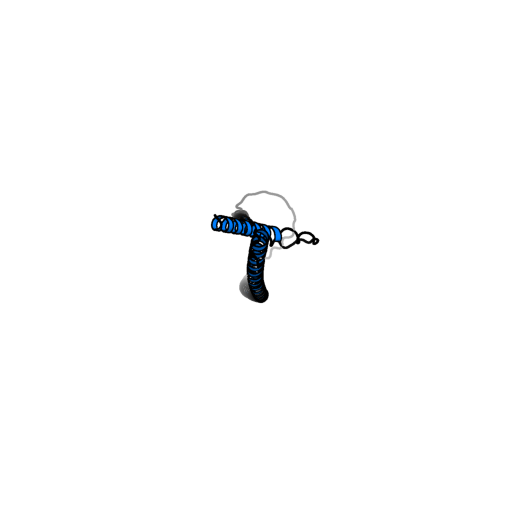 O O . GLY A 1 90 ? -54.942 26.452 55.807 1.00 39.06 90 GLY A O 1
ATOM 657 N N . SER A 1 91 ? -56.125 26.862 57.681 1.00 48.12 91 SER A N 1
ATOM 658 C CA . SER A 1 91 ? -57.520 26.557 57.290 1.00 48.12 91 SER A CA 1
ATOM 659 C C . SER A 1 91 ? -57.826 25.411 56.296 1.00 48.12 91 SER A C 1
ATOM 661 O O . SER A 1 91 ? -57.883 25.630 55.088 1.00 48.12 91 SER A O 1
ATOM 663 N N . MET A 1 92 ? -58.252 24.263 56.833 1.00 46.44 92 MET A N 1
ATOM 664 C CA . MET A 1 92 ? -59.385 23.464 56.320 1.00 46.44 92 MET A CA 1
ATOM 665 C C . MET A 1 92 ? -59.801 22.517 57.463 1.00 46.44 92 MET A C 1
ATOM 667 O O . MET A 1 92 ? -59.101 21.560 57.765 1.00 46.44 92 MET A O 1
ATOM 671 N N . GLU A 1 93 ? -60.696 22.920 58.367 1.00 49.56 93 GLU A N 1
ATOM 672 C CA . GLU A 1 93 ? -62.140 22.629 58.288 1.00 49.56 93 GLU A CA 1
ATOM 673 C C . GLU A 1 93 ? -62.465 21.346 57.507 1.00 49.56 93 GLU A C 1
ATOM 675 O O . GLU A 1 93 ? -62.359 21.303 56.283 1.00 49.56 93 GLU A O 1
ATOM 680 N N . GLY A 1 94 ? -62.864 20.303 58.243 1.00 47.06 94 GLY A N 1
ATOM 681 C CA . GLY A 1 94 ? -63.270 19.012 57.694 1.00 47.06 94 GLY A CA 1
ATOM 682 C C . GLY A 1 94 ? -63.334 17.915 58.758 1.00 47.06 94 GLY A C 1
ATOM 683 O O . GLY A 1 94 ? -62.457 17.061 58.822 1.00 47.06 94 GLY A O 1
ATOM 684 N N . ASP A 1 95 ? -64.372 17.959 59.593 1.00 50.00 95 ASP A N 1
ATOM 685 C CA . ASP A 1 95 ? -64.809 16.875 60.478 1.00 50.00 95 ASP A CA 1
ATOM 686 C C . ASP A 1 95 ? -64.894 15.518 59.757 1.00 50.00 95 ASP A C 1
ATOM 688 O O . ASP A 1 95 ? -65.713 15.387 58.852 1.00 50.00 95 ASP A O 1
ATOM 692 N N . ILE A 1 96 ? -64.180 14.485 60.237 1.00 44.66 96 ILE A N 1
ATOM 693 C CA . ILE A 1 96 ? -64.681 13.096 60.252 1.00 44.66 96 ILE A CA 1
ATOM 694 C C . ILE A 1 96 ? -64.234 12.404 61.552 1.00 44.66 96 ILE A C 1
ATOM 696 O O . ILE A 1 96 ? -63.141 11.860 61.669 1.00 44.66 96 ILE A O 1
ATOM 700 N N . LEU A 1 97 ? -65.161 12.426 62.509 1.00 41.16 97 LEU A N 1
ATOM 701 C CA . LEU A 1 97 ? -65.534 11.325 63.400 1.00 41.16 97 LEU A CA 1
ATOM 702 C C . LEU A 1 97 ? -64.437 10.701 64.276 1.00 41.16 97 LEU A C 1
ATOM 704 O O . LEU A 1 97 ? -63.793 9.705 63.960 1.00 41.16 97 LEU A O 1
ATOM 708 N N . SER A 1 98 ? -64.408 11.231 65.495 1.00 55.88 98 SER A N 1
ATOM 709 C CA . SER A 1 98 ? -64.402 10.477 66.748 1.00 55.88 98 SER A CA 1
ATOM 710 C C . SER A 1 98 ? -64.778 8.989 66.620 1.00 55.88 98 SER A C 1
ATOM 712 O O . SER A 1 98 ? -65.955 8.627 66.572 1.00 55.88 98 SER A O 1
ATOM 714 N N . ALA A 1 99 ? -63.779 8.121 66.702 1.00 43.78 99 ALA A N 1
ATOM 715 C CA . ALA A 1 99 ? -63.939 6.783 67.250 1.00 43.78 99 ALA A CA 1
ATOM 716 C C . ALA A 1 99 ? -62.746 6.519 68.169 1.00 43.78 99 ALA A C 1
ATOM 718 O O . ALA A 1 99 ? -61.675 6.103 67.742 1.00 43.78 99 ALA A O 1
ATOM 719 N N . SER A 1 100 ? -62.921 6.835 69.448 1.00 53.56 100 SER A N 1
ATOM 720 C CA . SER A 1 100 ? -61.997 6.451 70.508 1.00 53.56 100 SER A CA 1
ATOM 721 C C . SER A 1 100 ? -62.046 4.928 70.680 1.00 53.56 100 SER A C 1
ATOM 723 O O . SER A 1 100 ? -63.114 4.412 71.025 1.00 53.56 100 SER A O 1
ATOM 725 N N . PRO A 1 101 ? -60.940 4.178 70.533 1.00 42.84 101 PRO A N 1
ATOM 726 C CA . PRO A 1 101 ? -60.890 2.825 71.041 1.00 42.84 101 PRO A CA 1
ATOM 727 C C . PRO A 1 101 ? -60.480 2.892 72.513 1.00 42.84 101 PRO A C 1
ATOM 729 O O . PRO A 1 101 ? -59.325 3.085 72.877 1.00 42.84 101 PRO A O 1
ATOM 732 N N . SER A 1 102 ? -61.501 2.783 73.356 1.00 48.16 102 SER A N 1
ATOM 733 C CA . SER A 1 102 ? -61.492 2.166 74.684 1.00 48.16 102 SER A CA 1
ATOM 734 C C . SER A 1 102 ? -60.170 1.448 75.066 1.00 48.16 102 SER A C 1
ATOM 736 O O . SER A 1 102 ? -59.911 0.312 74.656 1.00 48.16 102 SER A O 1
ATOM 738 N N . MET A 1 103 ? -59.385 2.094 75.936 1.00 52.94 103 MET A N 1
ATOM 739 C CA . MET A 1 103 ? -58.366 1.483 76.800 1.00 52.94 103 MET A CA 1
ATOM 740 C C . MET A 1 103 ? -59.039 0.486 77.758 1.00 52.94 103 MET A C 1
ATOM 742 O O . MET A 1 103 ? -59.639 0.899 78.749 1.00 52.94 103 MET A O 1
ATOM 746 N N . GLY A 1 104 ? -58.968 -0.820 77.488 1.00 52.25 104 GLY A N 1
ATOM 747 C CA . GLY A 1 104 ? -59.542 -1.799 78.427 1.00 52.25 104 GLY A CA 1
ATOM 748 C C . GLY A 1 104 ? -59.305 -3.291 78.181 1.00 52.25 104 GLY A C 1
ATOM 749 O O . GLY A 1 104 ? -59.629 -4.082 79.060 1.00 52.25 104 GLY A O 1
ATOM 750 N N . LYS A 1 105 ? -58.738 -3.716 77.041 1.00 49.72 105 LYS A N 1
ATOM 751 C CA . LYS A 1 105 ? -58.492 -5.147 76.731 1.00 49.72 105 LYS A CA 1
ATOM 752 C C . LYS A 1 105 ? -57.199 -5.418 75.924 1.00 49.72 105 LYS A C 1
ATOM 754 O O . LYS A 1 105 ? -57.126 -6.394 75.192 1.00 49.72 105 LYS A O 1
ATOM 759 N N . SER A 1 106 ? -56.175 -4.565 76.039 1.00 55.03 106 SER A N 1
ATOM 760 C CA . SER A 1 106 ? -55.102 -4.432 75.027 1.00 55.03 106 SER A CA 1
ATOM 761 C C . SER A 1 106 ? -53.687 -4.894 75.443 1.00 55.03 106 SER A C 1
ATOM 763 O O . SER A 1 106 ? -52.722 -4.423 74.863 1.00 55.03 106 SER A O 1
ATOM 765 N N . MET A 1 107 ? -53.518 -5.783 76.430 1.00 49.62 107 MET A N 1
ATOM 766 C CA . MET A 1 107 ? -52.172 -6.285 76.810 1.00 49.62 107 MET A CA 1
ATOM 767 C C . MET A 1 107 ? -51.776 -7.592 76.094 1.00 49.62 107 MET A C 1
ATOM 769 O O . MET A 1 107 ? -50.596 -7.872 75.960 1.00 49.62 107 MET A O 1
ATOM 773 N N . LEU A 1 108 ? -52.743 -8.374 75.595 1.00 51.84 108 LEU A N 1
ATOM 774 C CA . LEU A 1 108 ? -52.486 -9.574 74.772 1.00 51.84 108 LEU A CA 1
ATOM 775 C C . LEU A 1 108 ? -52.438 -9.260 73.264 1.00 51.84 108 LEU A C 1
ATOM 777 O O . LEU A 1 108 ? -51.731 -9.924 72.526 1.00 51.84 108 LEU A O 1
ATOM 781 N N . SER A 1 109 ? -53.121 -8.197 72.824 1.00 66.12 109 SER A N 1
ATOM 782 C CA . SER A 1 109 ? -53.121 -7.727 71.428 1.00 66.12 109 SER A CA 1
ATOM 783 C C . SER A 1 109 ? -51.899 -6.870 71.064 1.00 66.12 109 SER A C 1
ATOM 785 O O . SER A 1 109 ? -51.627 -6.715 69.880 1.00 66.12 109 SER A O 1
ATOM 787 N N . GLN A 1 110 ? -51.183 -6.302 72.044 1.00 61.41 110 GLN A N 1
ATOM 788 C CA . GLN A 1 110 ? -49.918 -5.588 71.803 1.00 61.41 110 GLN A CA 1
ATOM 789 C C . GLN A 1 110 ? -48.766 -6.552 71.515 1.00 61.41 110 GLN A C 1
ATOM 791 O O . GLN A 1 110 ? -47.948 -6.257 70.657 1.00 61.41 110 GLN A O 1
ATOM 796 N N . LEU A 1 111 ? -48.757 -7.719 72.165 1.00 66.88 111 LEU A N 1
ATOM 797 C CA . LEU A 1 111 ? -47.740 -8.746 71.944 1.00 66.88 111 LEU A CA 1
ATOM 798 C C . LEU A 1 111 ? -47.837 -9.346 70.531 1.00 66.88 111 LEU A C 1
ATOM 800 O O . LEU A 1 111 ? -46.841 -9.422 69.832 1.00 66.88 111 LEU A O 1
ATOM 804 N N . GLU A 1 112 ? -49.049 -9.673 70.069 1.00 71.56 112 GLU A N 1
ATOM 805 C CA . GLU A 1 112 ? -49.277 -10.156 68.692 1.00 71.56 112 GLU A CA 1
ATOM 806 C C . GLU A 1 112 ? -48.966 -9.085 67.627 1.00 71.56 112 GLU A C 1
ATOM 808 O O . GLU A 1 112 ? -48.621 -9.410 66.491 1.00 71.56 112 GLU A O 1
ATOM 813 N N . LEU A 1 113 ? -49.106 -7.799 67.978 1.00 75.94 113 LEU A N 1
ATOM 814 C CA . LEU A 1 113 ? -48.738 -6.677 67.110 1.00 75.94 113 LEU A CA 1
ATOM 815 C C . LEU A 1 113 ? -47.218 -6.513 67.016 1.00 75.94 113 LEU A C 1
ATOM 817 O O . LEU A 1 113 ? -46.717 -6.363 65.907 1.00 75.94 113 LEU A O 1
ATOM 821 N N . GLU A 1 114 ? -46.498 -6.593 68.137 1.00 75.69 114 GLU A N 1
ATOM 822 C CA . GLU A 1 114 ? -45.029 -6.569 68.155 1.00 75.69 114 GLU A CA 1
ATOM 823 C C . GLU A 1 114 ? -44.443 -7.783 67.411 1.00 75.69 114 GLU A C 1
ATOM 825 O O . GLU A 1 114 ? -43.565 -7.606 66.571 1.00 75.69 114 GLU A O 1
ATOM 830 N N . GLU A 1 115 ? -44.993 -8.988 67.605 1.00 76.31 115 GLU A N 1
ATOM 831 C CA . GLU A 1 115 ? -44.575 -10.199 66.876 1.00 76.31 115 GLU A CA 1
ATOM 832 C C . GLU A 1 115 ? -44.814 -10.073 65.356 1.00 76.31 115 GLU A C 1
ATOM 834 O O . GLU A 1 115 ? -43.948 -10.420 64.555 1.00 76.31 115 GLU A O 1
ATOM 839 N N . MET A 1 116 ? -45.943 -9.491 64.924 1.00 74.38 116 MET A N 1
ATOM 840 C CA . MET A 1 116 ? -46.190 -9.222 63.498 1.00 74.38 116 MET A CA 1
ATOM 841 C C . MET A 1 116 ? -45.307 -8.107 62.913 1.00 74.38 116 MET A C 1
ATOM 843 O O . MET A 1 116 ? -45.039 -8.113 61.708 1.00 74.38 116 MET A O 1
ATOM 847 N N . GLU A 1 117 ? -44.893 -7.122 63.710 1.00 79.94 117 GLU A N 1
ATOM 848 C CA . GLU A 1 117 ? -43.971 -6.062 63.283 1.00 79.94 117 GLU A CA 1
ATOM 849 C C . GLU A 1 117 ? -42.538 -6.589 63.144 1.00 79.94 117 GLU A C 1
ATOM 851 O O . GLU A 1 117 ? -41.866 -6.269 62.159 1.00 79.94 117 GLU A O 1
ATOM 856 N N . GLU A 1 118 ? -42.101 -7.456 64.059 1.00 81.38 118 GLU A N 1
ATOM 857 C CA . GLU A 1 118 ? -40.831 -8.179 63.955 1.00 81.38 118 GLU A CA 1
ATOM 858 C C . GLU A 1 118 ? -40.811 -9.101 62.724 1.00 81.38 118 GLU A C 1
ATOM 860 O O . GLU A 1 118 ? -39.860 -9.048 61.938 1.00 81.38 118 GLU A O 1
ATOM 865 N N . ASP A 1 119 ? -41.898 -9.837 62.467 1.00 87.25 119 ASP A N 1
ATOM 866 C CA . ASP A 1 119 ? -42.052 -10.670 61.267 1.00 87.25 119 ASP A CA 1
ATOM 867 C C . ASP A 1 119 ? -42.041 -9.844 59.965 1.00 87.25 119 ASP A C 1
ATOM 869 O O . ASP A 1 119 ? -41.462 -10.256 58.952 1.00 87.25 119 ASP A O 1
ATOM 873 N N . ARG A 1 120 ? -42.652 -8.649 59.961 1.00 86.44 120 ARG A N 1
ATOM 874 C CA . ARG A 1 120 ? -42.594 -7.723 58.813 1.00 86.44 120 ARG A CA 1
ATOM 875 C C . ARG A 1 120 ? -41.186 -7.194 58.585 1.00 86.44 120 ARG A C 1
ATOM 877 O O . ARG A 1 120 ? -40.734 -7.188 57.441 1.00 86.44 120 ARG A O 1
ATOM 884 N N . ALA A 1 121 ? -40.491 -6.801 59.649 1.00 86.69 121 ALA A N 1
ATOM 885 C CA . ALA A 1 121 ? -39.119 -6.318 59.565 1.00 86.69 121 ALA A CA 1
ATOM 886 C C . ALA A 1 121 ? -38.152 -7.418 59.092 1.00 86.69 121 ALA A C 1
ATOM 888 O O . ALA A 1 121 ? -37.200 -7.139 58.360 1.00 86.69 121 ALA A O 1
ATOM 889 N N . GLU A 1 122 ? -38.383 -8.680 59.469 1.00 85.25 122 GLU A N 1
ATOM 890 C CA . GLU A 1 122 ? -37.594 -9.806 58.970 1.00 85.25 122 GLU A CA 1
ATOM 891 C C . GLU A 1 122 ? -37.899 -10.112 57.495 1.00 85.25 122 GLU A C 1
ATOM 893 O O . GLU A 1 122 ? -36.973 -10.347 56.713 1.00 85.25 122 GLU A O 1
ATOM 898 N N . MET A 1 123 ? -39.169 -10.044 57.078 1.00 72.88 123 MET A N 1
ATOM 899 C CA . MET A 1 123 ? -39.540 -10.186 55.667 1.00 72.88 123 MET A CA 1
ATOM 900 C C . MET A 1 123 ? -38.978 -9.066 54.784 1.00 72.88 123 MET A C 1
ATOM 902 O O . MET A 1 123 ? -38.526 -9.354 53.677 1.00 72.88 123 MET A O 1
ATOM 906 N N . GLU A 1 124 ? -38.970 -7.814 55.244 1.00 80.88 124 GLU A N 1
ATOM 907 C CA . GLU A 1 124 ? -38.369 -6.693 54.508 1.00 80.88 124 GLU A CA 1
ATOM 908 C C . GLU A 1 124 ? -36.860 -6.885 54.339 1.00 80.88 124 GLU A C 1
ATOM 910 O O . GLU A 1 124 ? -36.368 -6.806 53.218 1.00 80.88 124 GLU A O 1
ATOM 915 N N . LYS A 1 125 ? -36.143 -7.288 55.395 1.00 91.25 125 LYS A N 1
ATOM 916 C CA . LYS A 1 125 ? -34.706 -7.605 55.302 1.00 91.25 125 LYS A CA 1
ATOM 917 C C . LYS A 1 125 ? -34.401 -8.770 54.362 1.00 91.25 125 LYS A C 1
ATOM 919 O O . LYS A 1 125 ? -33.337 -8.791 53.749 1.00 91.25 125 LYS A O 1
ATOM 924 N N . ARG A 1 126 ? -35.286 -9.770 54.266 1.00 90.25 126 ARG A N 1
ATOM 925 C CA . ARG A 1 126 ? -35.134 -10.867 53.292 1.00 90.25 126 ARG A CA 1
ATOM 926 C C . ARG A 1 126 ? -35.334 -10.363 51.866 1.00 90.25 126 ARG A C 1
ATOM 928 O O . ARG A 1 126 ? -34.506 -10.665 51.019 1.00 90.25 126 ARG A O 1
ATOM 935 N N . ARG A 1 127 ? -36.354 -9.534 51.631 1.00 88.25 127 ARG A N 1
ATOM 936 C CA . ARG A 1 127 ? -36.608 -8.922 50.317 1.00 88.25 127 ARG A CA 1
ATOM 937 C C . ARG A 1 127 ? -35.505 -7.964 49.882 1.00 88.25 127 ARG A C 1
ATOM 939 O O . ARG A 1 127 ? -35.156 -7.971 48.713 1.00 88.25 127 ARG A O 1
ATOM 946 N N . GLU A 1 128 ? -34.948 -7.168 50.793 1.00 84.19 128 GLU A N 1
ATOM 947 C CA . GLU A 1 128 ? -33.812 -6.285 50.491 1.00 84.19 128 GLU A CA 1
ATOM 948 C C . GLU A 1 128 ? -32.589 -7.094 50.052 1.00 84.19 128 GLU A C 1
ATOM 950 O O . GLU A 1 128 ? -31.990 -6.778 49.032 1.00 84.19 128 GLU A O 1
ATOM 955 N N . ARG A 1 129 ? -32.272 -8.194 50.748 1.00 89.75 129 ARG A N 1
ATOM 956 C CA . ARG A 1 129 ? -31.174 -9.089 50.348 1.00 89.75 129 ARG A CA 1
ATOM 957 C C . ARG A 1 129 ? -31.439 -9.785 49.018 1.00 89.75 129 ARG A C 1
ATOM 959 O O . ARG A 1 129 ? -30.537 -9.878 48.198 1.00 89.75 129 ARG A O 1
ATOM 966 N N . GLU A 1 130 ? -32.660 -10.267 48.798 1.00 86.31 130 GLU A N 1
ATOM 967 C CA . GLU A 1 130 ? -33.053 -10.877 47.522 1.00 86.31 130 GLU A CA 1
ATOM 968 C C . GLU A 1 130 ? -32.938 -9.867 46.371 1.00 86.31 130 GLU A C 1
ATOM 970 O O . GLU A 1 130 ? -32.427 -10.211 45.310 1.00 86.31 130 GLU A O 1
ATOM 975 N N . PHE A 1 131 ? -33.326 -8.612 46.601 1.00 86.50 131 PHE A N 1
ATOM 976 C CA . PHE A 1 131 ? -33.209 -7.537 45.621 1.00 86.50 131 PHE A CA 1
ATOM 977 C C . PHE A 1 131 ? -31.746 -7.163 45.341 1.00 86.50 131 PHE A C 1
ATOM 979 O O . PHE A 1 131 ? -31.361 -7.074 44.181 1.00 86.50 131 PHE A O 1
ATOM 986 N N . GLU A 1 132 ? -30.907 -7.030 46.371 1.00 87.25 132 GLU A N 1
ATOM 987 C CA . GLU A 1 132 ? -29.464 -6.791 46.211 1.00 87.25 132 GLU A CA 1
ATOM 988 C C . GLU A 1 132 ? -28.777 -7.936 45.441 1.00 87.25 132 GLU A C 1
ATOM 990 O O . GLU A 1 132 ? -27.974 -7.689 44.540 1.00 87.25 132 GLU A O 1
ATOM 995 N N . GLU A 1 133 ? -29.126 -9.195 45.731 1.00 89.19 133 GLU A N 1
ATOM 996 C CA . GLU A 1 133 ? -28.605 -10.358 45.004 1.00 89.19 133 GLU A CA 1
ATOM 997 C C . GLU A 1 133 ? -29.092 -10.418 43.546 1.00 89.19 133 GLU A C 1
ATOM 999 O O . GLU A 1 133 ? -28.357 -10.875 42.665 1.00 89.19 133 GLU A O 1
ATOM 1004 N N . GLU A 1 134 ? -30.331 -10.008 43.267 1.00 85.38 134 GLU A N 1
ATOM 1005 C CA . GLU A 1 134 ? -30.874 -9.927 41.907 1.00 85.38 134 GLU A CA 1
ATOM 1006 C C . GLU A 1 134 ? -30.239 -8.786 41.104 1.00 85.38 134 GLU A C 1
ATOM 1008 O O . GLU A 1 134 ? -29.886 -8.989 39.939 1.00 85.38 134 GLU A O 1
ATOM 1013 N N . GLU A 1 135 ? -30.012 -7.625 41.722 1.00 87.94 135 GLU A N 1
ATOM 1014 C CA . GLU A 1 135 ? -29.296 -6.506 41.106 1.00 87.94 135 GLU A CA 1
ATOM 1015 C C . GLU A 1 135 ? -27.835 -6.866 40.802 1.00 87.94 135 GLU A C 1
ATOM 1017 O O . GLU A 1 135 ? -27.348 -6.578 39.706 1.00 87.94 135 GLU A O 1
ATOM 1022 N N . GLU A 1 136 ? -27.145 -7.563 41.712 1.00 85.75 136 GLU A N 1
ATOM 1023 C CA . GLU A 1 136 ? -25.777 -8.035 41.476 1.00 85.75 136 GLU A CA 1
ATOM 1024 C C . GLU A 1 136 ? -25.723 -9.059 40.331 1.00 85.75 136 GLU A C 1
ATOM 1026 O O . GLU A 1 136 ? -24.853 -8.970 39.458 1.00 85.75 136 GLU A O 1
ATOM 1031 N N . LYS A 1 137 ? -26.678 -9.998 40.272 1.00 94.25 137 LYS A N 1
ATOM 1032 C CA . LYS A 1 137 ? -26.785 -10.962 39.162 1.00 94.25 137 LYS A CA 1
ATOM 1033 C C . LYS A 1 137 ? -27.066 -10.266 37.830 1.00 94.25 137 LYS A C 1
ATOM 1035 O O . LYS A 1 137 ? -26.462 -10.637 36.824 1.00 94.25 137 LYS A O 1
ATOM 1040 N N . ALA A 1 138 ? -27.939 -9.259 37.811 1.00 93.19 138 ALA A N 1
ATOM 1041 C CA . ALA A 1 138 ? -28.251 -8.494 36.606 1.00 93.19 138 ALA A CA 1
ATOM 1042 C C . ALA A 1 138 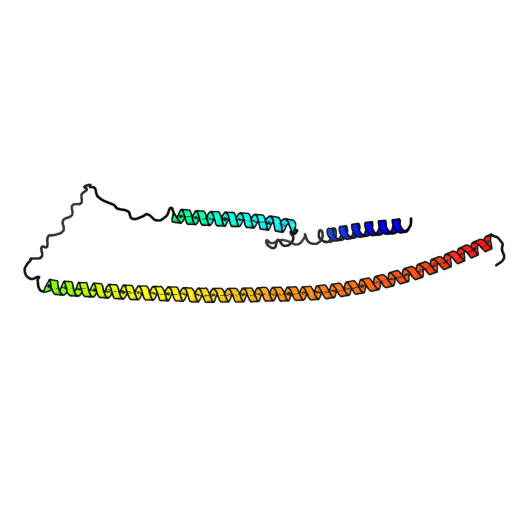? -27.046 -7.671 36.119 1.00 93.19 138 ALA A C 1
ATOM 1044 O O . ALA A 1 138 ? -26.739 -7.676 34.926 1.00 93.19 138 ALA A O 1
ATOM 1045 N N . ALA A 1 139 ? -26.318 -7.021 37.032 1.00 92.69 139 ALA A N 1
ATOM 1046 C CA . ALA A 1 139 ? -25.094 -6.290 36.707 1.00 92.69 139 ALA A CA 1
ATOM 1047 C C . ALA A 1 139 ? -24.003 -7.221 36.152 1.00 92.69 139 ALA A C 1
ATOM 1049 O O . ALA A 1 139 ? -23.319 -6.877 35.186 1.00 92.69 139 ALA A O 1
ATOM 1050 N N . TRP A 1 140 ? -23.871 -8.426 36.715 1.00 94.50 140 TRP A N 1
ATOM 1051 C CA . TRP A 1 140 ? -22.955 -9.443 36.199 1.00 94.50 140 TRP A CA 1
ATOM 1052 C C . TRP A 1 140 ? -23.331 -9.927 34.799 1.00 94.50 140 TRP A C 1
ATOM 1054 O O . TRP A 1 140 ? -22.450 -10.036 33.948 1.00 94.50 140 TRP A O 1
ATOM 1064 N N . GLN A 1 141 ? -24.616 -10.172 34.533 1.00 95.75 141 GLN A N 1
ATOM 1065 C CA . GLN A 1 141 ? -25.083 -10.566 33.200 1.00 95.75 141 GLN A CA 1
ATOM 1066 C C . GLN A 1 141 ? -24.808 -9.476 32.159 1.00 95.75 141 GLN A C 1
ATOM 1068 O O . GLN A 1 141 ? -24.258 -9.776 31.102 1.00 95.75 141 GLN A O 1
ATOM 1073 N N . GLN A 1 142 ? -25.087 -8.208 32.481 1.00 95.50 142 GLN A N 1
ATOM 1074 C CA . GLN A 1 142 ? -24.769 -7.082 31.594 1.00 95.50 142 GLN A CA 1
ATOM 1075 C C . GLN A 1 142 ? -23.268 -6.987 31.302 1.00 95.50 142 GLN A C 1
ATOM 1077 O O . GLN A 1 142 ? -22.869 -6.799 30.155 1.00 95.50 142 GLN A O 1
ATOM 1082 N N . PHE A 1 143 ? -22.418 -7.176 32.314 1.00 95.94 143 PHE A N 1
ATOM 1083 C CA . PHE A 1 143 ? -20.970 -7.180 32.121 1.00 95.94 143 PHE A CA 1
ATOM 1084 C C . PHE A 1 143 ? -20.496 -8.331 31.219 1.00 95.94 143 PHE A C 1
ATOM 1086 O O . PHE A 1 143 ? -19.604 -8.141 30.389 1.00 95.94 143 PHE A O 1
ATOM 1093 N N . GLU A 1 144 ? -21.068 -9.530 31.362 1.00 96.31 144 GLU A N 1
ATOM 1094 C CA . GLU A 1 144 ? -20.741 -10.661 30.489 1.00 96.31 144 GLU A CA 1
ATOM 1095 C C . GLU A 1 144 ? -21.190 -10.423 29.041 1.00 96.31 144 GLU A C 1
ATOM 1097 O O . GLU A 1 144 ? -20.415 -10.694 28.119 1.00 96.31 144 GLU A O 1
ATOM 1102 N N . GLU A 1 145 ? -22.378 -9.852 28.835 1.00 96.56 145 GLU A N 1
ATOM 1103 C CA . GLU A 1 145 ? -22.882 -9.472 27.512 1.00 96.56 145 GLU A CA 1
ATOM 1104 C C . GLU A 1 145 ? -22.001 -8.403 26.850 1.00 96.56 145 GLU A C 1
ATOM 1106 O O . GLU A 1 145 ? -21.573 -8.574 25.706 1.00 96.56 145 GLU A O 1
ATOM 1111 N N . GLU A 1 146 ? -21.646 -7.336 27.574 1.00 95.75 146 GLU A N 1
ATOM 1112 C CA . GLU A 1 146 ? -20.738 -6.294 27.080 1.00 95.75 146 GLU A CA 1
ATOM 1113 C C . GLU A 1 146 ? -19.356 -6.863 26.736 1.00 95.75 146 GLU A C 1
ATOM 1115 O O . GLU A 1 146 ? -18.747 -6.496 25.726 1.00 95.75 146 GLU A O 1
ATOM 1120 N N . LYS A 1 147 ? -18.854 -7.795 27.551 1.00 96.75 147 LYS A N 1
ATOM 1121 C CA . LYS A 1 147 ? -17.570 -8.457 27.316 1.00 96.75 147 LYS A CA 1
ATOM 1122 C C . LYS A 1 147 ? -17.592 -9.310 26.049 1.00 96.75 147 LYS A C 1
ATOM 1124 O O . LYS A 1 147 ? -16.604 -9.297 25.312 1.00 96.75 147 LYS A O 1
ATOM 1129 N N . GLU A 1 148 ? -18.662 -10.056 25.791 1.00 96.38 148 GLU A N 1
ATOM 1130 C CA . GLU A 1 148 ? -18.796 -10.834 24.553 1.00 96.38 148 GLU A CA 1
ATOM 1131 C C . GLU A 1 148 ? -18.975 -9.925 23.331 1.00 96.38 148 GLU A C 1
ATOM 1133 O O . GLU A 1 148 ? -18.278 -10.123 22.335 1.00 96.38 148 GLU A O 1
ATOM 1138 N N . ALA A 1 149 ? -19.778 -8.860 23.430 1.00 95.62 149 ALA A N 1
ATOM 1139 C CA . ALA A 1 149 ? -19.928 -7.873 22.359 1.00 95.62 149 ALA A CA 1
ATOM 1140 C C . ALA A 1 149 ? -18.587 -7.208 21.993 1.00 95.62 149 ALA A C 1
ATOM 1142 O O . ALA A 1 149 ? -18.235 -7.094 20.818 1.00 95.62 149 ALA A O 1
ATOM 1143 N N . MET A 1 150 ? -17.782 -6.840 22.996 1.00 95.06 150 MET A N 1
ATOM 1144 C CA . MET A 1 150 ? -16.442 -6.282 22.786 1.00 95.06 150 MET A CA 1
ATOM 1145 C C . MET A 1 150 ? -15.483 -7.282 22.128 1.00 95.06 150 MET A C 1
ATOM 1147 O O . MET A 1 150 ? -14.681 -6.893 21.277 1.00 95.06 150 MET A O 1
ATOM 1151 N N . LYS A 1 151 ? -15.548 -8.572 22.486 1.00 97.50 151 LYS A N 1
ATOM 1152 C CA . LYS A 1 151 ? -14.741 -9.616 21.827 1.00 97.50 151 LYS A CA 1
ATOM 1153 C C . LYS A 1 151 ? -15.161 -9.828 20.377 1.00 97.50 151 LYS A C 1
ATOM 1155 O O . LYS A 1 151 ? -14.301 -10.039 19.524 1.00 97.50 151 LYS A O 1
ATOM 1160 N N . GLU A 1 152 ? -16.459 -9.802 20.093 1.00 97.38 152 GLU A N 1
ATOM 1161 C CA . GLU A 1 152 ? -16.974 -9.929 18.731 1.00 97.38 152 GLU A CA 1
ATOM 1162 C C . GLU A 1 152 ? -16.529 -8.745 17.864 1.00 97.38 152 GLU A C 1
ATOM 1164 O O . GLU A 1 152 ? -16.018 -8.946 16.760 1.00 97.38 152 GLU A O 1
ATOM 1169 N N . GLU A 1 153 ? -16.607 -7.522 18.394 1.00 96.56 153 GLU A N 1
ATOM 1170 C CA . GLU A 1 153 ? -16.107 -6.333 17.705 1.00 96.56 153 GLU A CA 1
ATOM 1171 C C . GLU A 1 153 ? -14.592 -6.409 17.454 1.00 96.56 153 GLU A C 1
ATOM 1173 O O . GLU A 1 153 ? -14.133 -6.088 16.356 1.00 96.56 153 GLU A O 1
ATOM 1178 N N . GLN A 1 154 ? -13.807 -6.877 18.433 1.00 97.12 154 GLN A N 1
ATOM 1179 C CA . GLN A 1 154 ? -12.366 -7.089 18.260 1.00 97.12 154 GLN A CA 1
ATOM 1180 C C . GLN A 1 154 ? -12.068 -8.083 17.136 1.00 97.12 154 GLN A C 1
ATOM 1182 O O . GLN A 1 154 ? -11.300 -7.753 16.235 1.00 97.12 154 GLN A O 1
ATOM 1187 N N . ARG A 1 155 ? -12.724 -9.250 17.126 1.00 97.75 155 ARG A N 1
ATOM 1188 C CA . ARG A 1 155 ? -12.542 -10.256 16.064 1.00 97.75 155 ARG A CA 1
ATOM 1189 C C . ARG A 1 155 ? -12.913 -9.717 14.690 1.00 97.75 155 ARG A C 1
ATOM 1191 O O . ARG A 1 155 ? -12.234 -10.007 13.709 1.00 97.75 155 ARG A O 1
ATOM 1198 N N . ARG A 1 156 ? -13.983 -8.923 14.608 1.00 97.75 156 ARG A N 1
ATOM 1199 C CA . ARG A 1 156 ? -14.391 -8.292 13.353 1.00 97.75 156 ARG A CA 1
ATOM 1200 C C . ARG A 1 156 ? -13.322 -7.325 12.847 1.00 97.75 156 ARG A C 1
ATOM 1202 O O . ARG A 1 156 ? -12.952 -7.401 11.681 1.00 97.75 156 ARG A O 1
ATOM 1209 N N . ARG A 1 157 ? -12.796 -6.461 13.718 1.00 97.31 157 ARG A N 1
ATOM 1210 C CA . ARG A 1 157 ? -11.717 -5.529 13.357 1.00 97.31 157 ARG A CA 1
ATOM 1211 C C . ARG A 1 157 ? -10.436 -6.261 12.959 1.00 97.31 157 ARG A C 1
ATOM 1213 O O . ARG A 1 157 ? -9.780 -5.848 12.013 1.00 97.31 157 ARG A O 1
ATOM 1220 N N . GLU A 1 158 ? -10.086 -7.349 13.642 1.00 97.88 158 GLU A N 1
ATOM 1221 C CA . GLU A 1 158 ? -8.938 -8.191 13.276 1.00 97.88 158 GLU A CA 1
ATOM 1222 C C . GLU A 1 158 ? -9.103 -8.805 11.880 1.00 97.88 158 GLU A C 1
ATOM 1224 O O . GLU A 1 158 ? -8.166 -8.780 11.080 1.00 97.88 158 GLU A O 1
ATOM 1229 N N . ALA A 1 159 ? -10.298 -9.304 11.555 1.00 97.69 159 ALA A N 1
ATOM 1230 C CA . ALA A 1 159 ? -10.599 -9.842 10.231 1.00 97.69 159 ALA A CA 1
ATOM 1231 C C . ALA A 1 159 ? -10.558 -8.761 9.136 1.00 97.69 159 ALA A C 1
ATOM 1233 O O . ALA A 1 159 ? -9.996 -9.000 8.069 1.00 97.69 159 ALA A O 1
ATOM 1234 N N . GLU A 1 160 ? -11.102 -7.569 9.406 1.00 97.62 160 GLU A N 1
ATOM 1235 C CA . GLU A 1 160 ? -11.034 -6.419 8.493 1.00 97.62 160 GLU A CA 1
ATOM 1236 C C . GLU A 1 160 ? -9.575 -5.998 8.240 1.00 97.62 160 GLU A C 1
ATOM 1238 O O . GLU A 1 160 ? -9.165 -5.877 7.087 1.00 97.62 160 GLU A O 1
ATOM 1243 N N . LEU A 1 161 ? -8.758 -5.879 9.293 1.00 96.94 161 LEU A N 1
ATOM 1244 C CA . LEU A 1 161 ? -7.336 -5.537 9.170 1.00 96.94 161 LEU A CA 1
ATOM 1245 C C . LEU A 1 161 ? -6.536 -6.605 8.421 1.00 96.94 161 LEU A C 1
ATOM 1247 O O . LEU A 1 161 ? -5.664 -6.267 7.627 1.00 96.94 161 LEU A O 1
ATOM 1251 N N . THR A 1 162 ? -6.835 -7.886 8.640 1.00 97.62 162 THR A N 1
ATOM 1252 C CA . THR A 1 162 ? -6.161 -8.983 7.930 1.00 97.62 162 THR A CA 1
ATOM 1253 C C . THR A 1 162 ? -6.495 -8.937 6.440 1.00 97.62 162 THR A C 1
ATOM 1255 O O . THR A 1 162 ? -5.600 -9.012 5.608 1.00 97.62 162 THR A O 1
ATOM 1258 N N . ALA A 1 163 ? -7.761 -8.700 6.088 1.00 97.62 163 ALA A N 1
ATOM 1259 C CA . ALA A 1 163 ? -8.162 -8.538 4.693 1.00 97.62 163 ALA A CA 1
ATOM 1260 C C . ALA A 1 163 ? -7.502 -7.316 4.023 1.00 97.62 163 ALA A C 1
ATOM 1262 O O . ALA A 1 163 ? -7.155 -7.374 2.841 1.00 97.62 163 ALA A O 1
ATOM 1263 N N . GLU A 1 164 ? -7.316 -6.213 4.756 1.00 97.56 164 GLU A N 1
ATOM 1264 C CA . GLU A 1 164 ? -6.584 -5.041 4.263 1.00 97.56 164 GLU A CA 1
ATOM 1265 C C . GLU A 1 164 ? -5.095 -5.334 4.042 1.00 97.56 164 GLU A C 1
ATOM 1267 O O . GLU A 1 164 ? -4.545 -4.909 3.023 1.00 97.56 164 GLU A O 1
ATOM 1272 N N . ILE A 1 165 ? -4.458 -6.079 4.952 1.00 97.50 165 ILE A N 1
ATOM 1273 C CA . ILE A 1 165 ? -3.063 -6.520 4.815 1.00 97.50 165 ILE A CA 1
ATOM 1274 C C . ILE A 1 165 ? -2.918 -7.415 3.580 1.00 97.50 165 ILE A C 1
ATOM 1276 O O . ILE A 1 165 ? -2.117 -7.094 2.706 1.00 97.50 165 ILE A O 1
ATOM 1280 N N . ASP A 1 166 ? -3.765 -8.435 3.422 1.00 97.88 166 ASP A N 1
ATOM 1281 C CA . ASP A 1 166 ? -3.736 -9.344 2.265 1.00 97.88 166 ASP A CA 1
ATOM 1282 C C . ASP A 1 166 ? -3.961 -8.609 0.929 1.00 97.88 166 ASP A C 1
ATOM 1284 O O . ASP A 1 166 ? -3.484 -9.020 -0.134 1.00 97.88 166 ASP A O 1
ATOM 1288 N N . ALA A 1 167 ? -4.758 -7.537 0.936 1.00 96.88 167 ALA A N 1
ATOM 1289 C CA . ALA A 1 167 ? -4.969 -6.703 -0.243 1.00 96.88 167 ALA A CA 1
ATOM 1290 C C . ALA A 1 167 ? -3.756 -5.807 -0.536 1.00 96.88 167 ALA A C 1
ATOM 1292 O O . ALA A 1 167 ? -3.434 -5.574 -1.702 1.00 96.88 167 ALA A O 1
ATOM 1293 N N . ALA A 1 168 ? -3.093 -5.293 0.501 1.00 95.06 168 ALA A N 1
ATOM 1294 C CA . ALA A 1 168 ? -1.875 -4.507 0.362 1.00 95.06 168 ALA A CA 1
ATOM 1295 C C . ALA A 1 168 ? -0.700 -5.363 -0.132 1.00 95.06 168 ALA A C 1
ATOM 1297 O O . ALA A 1 168 ? 0.030 -4.914 -1.011 1.00 95.06 168 ALA A O 1
ATOM 1298 N N . GLU A 1 169 ? -0.563 -6.593 0.366 1.00 97.31 169 GLU A N 1
ATOM 1299 C CA . GLU A 1 169 ? 0.450 -7.556 -0.081 1.00 97.31 169 GLU A CA 1
ATOM 1300 C C . GLU A 1 169 ? 0.276 -7.901 -1.561 1.00 97.31 169 GLU A C 1
ATOM 1302 O O . GLU A 1 169 ? 1.222 -7.772 -2.331 1.00 97.31 169 GLU A O 1
ATOM 1307 N N . ARG A 1 170 ? -0.952 -8.188 -2.012 1.00 97.25 170 ARG A N 1
ATOM 1308 C CA . ARG A 1 170 ? -1.219 -8.422 -3.443 1.00 97.25 170 ARG A CA 1
ATOM 1309 C C . ARG A 1 170 ? -0.848 -7.233 -4.327 1.00 97.25 170 ARG A C 1
ATOM 1311 O O . ARG A 1 170 ? -0.225 -7.409 -5.366 1.00 97.25 170 ARG A O 1
ATOM 1318 N N . ARG A 1 171 ? -1.177 -6.007 -3.905 1.00 95.75 171 ARG A N 1
ATOM 1319 C CA . ARG A 1 171 ? -0.768 -4.795 -4.642 1.00 95.75 171 ARG A CA 1
ATOM 1320 C C . ARG A 1 171 ? 0.746 -4.606 -4.654 1.00 95.75 171 ARG A C 1
ATOM 1322 O O . ARG A 1 171 ? 1.273 -4.035 -5.603 1.00 95.75 171 ARG A O 1
ATOM 1329 N N . HIS A 1 172 ? 1.430 -5.021 -3.592 1.00 96.31 172 HIS A N 1
ATOM 1330 C CA . HIS A 1 172 ? 2.884 -4.974 -3.525 1.00 96.31 172 HIS A CA 1
ATOM 1331 C C . HIS A 1 172 ? 3.505 -5.959 -4.517 1.00 96.31 172 HIS A C 1
ATOM 1333 O O . HIS A 1 172 ? 4.361 -5.555 -5.295 1.00 96.31 172 HIS A O 1
ATOM 1339 N N . GLU A 1 173 ? 3.024 -7.202 -4.555 1.00 97.12 173 GLU A N 1
ATOM 1340 C CA . GLU A 1 173 ? 3.459 -8.206 -5.533 1.00 97.12 173 GLU A CA 1
ATOM 1341 C C . GLU A 1 173 ? 3.221 -7.727 -6.976 1.00 97.12 173 GLU A C 1
ATOM 1343 O O . GLU A 1 173 ? 4.125 -7.781 -7.807 1.00 97.12 173 GLU A O 1
ATOM 1348 N N . GLU A 1 174 ? 2.043 -7.167 -7.272 1.00 96.88 174 GLU A N 1
ATOM 1349 C CA . GLU A 1 174 ? 1.750 -6.560 -8.579 1.00 96.88 174 GLU A CA 1
ATOM 1350 C C . GLU A 1 174 ? 2.740 -5.429 -8.915 1.00 96.88 174 GLU A C 1
ATOM 1352 O O . GLU A 1 174 ? 3.270 -5.367 -10.026 1.00 96.88 174 GLU A O 1
ATOM 1357 N N . ALA A 1 175 ? 3.047 -4.553 -7.954 1.00 95.75 175 ALA A N 1
ATOM 1358 C CA . ALA A 1 175 ? 4.007 -3.471 -8.154 1.00 95.75 175 ALA A CA 1
ATOM 1359 C C . ALA A 1 175 ? 5.439 -3.981 -8.393 1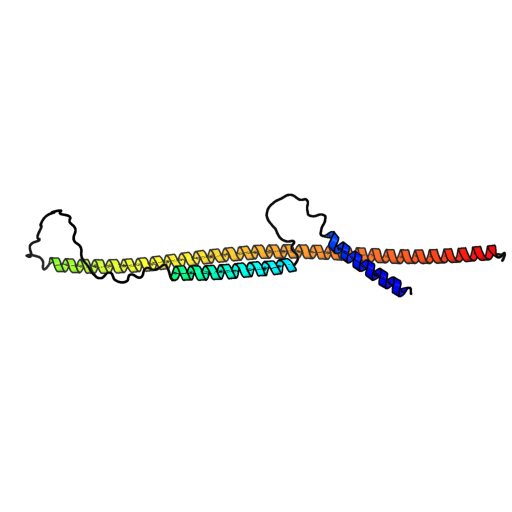.00 95.75 175 ALA A C 1
ATOM 1361 O O . ALA A 1 175 ? 6.148 -3.408 -9.220 1.00 95.75 175 ALA A O 1
ATOM 1362 N N . GLU A 1 176 ? 5.860 -5.050 -7.714 1.00 97.06 176 GLU A N 1
ATOM 1363 C CA . GLU A 1 176 ? 7.159 -5.691 -7.944 1.00 97.06 176 GLU A CA 1
ATOM 1364 C C . GLU A 1 176 ? 7.242 -6.309 -9.340 1.00 97.06 176 GLU A C 1
ATOM 1366 O O . GLU A 1 176 ? 8.238 -6.108 -10.035 1.00 97.06 176 GLU A O 1
ATOM 1371 N N . THR A 1 177 ? 6.186 -6.994 -9.792 1.00 97.19 177 THR A N 1
ATOM 1372 C CA . THR A 1 177 ? 6.152 -7.548 -11.156 1.00 97.19 177 THR A CA 1
ATOM 1373 C C . THR A 1 177 ? 6.251 -6.452 -12.212 1.00 97.19 177 THR A C 1
ATOM 1375 O O . THR A 1 177 ? 7.069 -6.550 -13.123 1.00 97.19 177 THR A O 1
ATOM 1378 N N . TYR A 1 178 ? 5.510 -5.355 -12.043 1.00 96.31 178 TYR A N 1
ATOM 1379 C CA . TYR A 1 178 ? 5.570 -4.217 -12.957 1.00 96.31 178 TYR A CA 1
ATOM 1380 C C . TYR A 1 178 ? 6.936 -3.512 -12.935 1.00 96.31 178 TYR A C 1
ATOM 1382 O O . TYR A 1 178 ? 7.427 -3.063 -13.970 1.00 96.31 178 TYR A O 1
ATOM 1390 N N . ALA A 1 179 ? 7.579 -3.422 -11.768 1.00 96.00 179 ALA A N 1
ATOM 1391 C CA . ALA A 1 179 ? 8.928 -2.875 -11.659 1.00 96.00 179 ALA A CA 1
ATOM 1392 C C . ALA A 1 179 ? 9.953 -3.742 -12.408 1.00 96.00 179 ALA A C 1
ATOM 1394 O O . ALA A 1 179 ? 10.789 -3.192 -13.122 1.00 96.00 179 ALA A O 1
ATOM 1395 N N . ALA A 1 180 ? 9.849 -5.069 -12.303 1.00 95.94 180 ALA A N 1
ATOM 1396 C CA . ALA A 1 180 ? 10.707 -5.998 -13.036 1.00 95.94 180 ALA A CA 1
ATOM 1397 C C . ALA A 1 180 ? 10.485 -5.916 -14.559 1.00 95.94 180 ALA A C 1
ATOM 1399 O O . ALA A 1 180 ? 11.447 -5.921 -15.324 1.00 95.94 180 ALA A O 1
ATOM 1400 N N . GLU A 1 181 ? 9.235 -5.778 -15.012 1.00 96.88 181 GLU A N 1
ATOM 1401 C CA . GLU A 1 181 ? 8.920 -5.555 -16.432 1.00 96.88 181 GLU A CA 1
ATOM 1402 C C . GLU A 1 181 ? 9.527 -4.243 -16.953 1.00 96.88 181 GLU A C 1
ATOM 1404 O O . GLU A 1 181 ? 10.098 -4.210 -18.044 1.00 96.88 181 GLU A O 1
ATOM 1409 N N . LEU A 1 182 ? 9.446 -3.164 -16.168 1.00 96.00 182 LEU A N 1
ATOM 1410 C CA . LEU A 1 182 ? 10.062 -1.880 -16.511 1.00 96.00 182 LEU A CA 1
ATOM 1411 C C . LEU A 1 182 ? 11.590 -1.949 -16.551 1.00 96.00 182 LEU A C 1
ATOM 1413 O O . LEU A 1 182 ? 12.193 -1.305 -17.407 1.00 96.00 182 LEU A O 1
ATOM 1417 N N . GLU A 1 183 ? 12.210 -2.690 -15.633 1.00 96.81 183 GLU A N 1
ATOM 1418 C CA . GLU A 1 183 ? 13.659 -2.900 -15.615 1.00 96.81 183 GLU A CA 1
ATOM 1419 C C . GLU A 1 183 ? 14.109 -3.656 -16.870 1.00 96.81 183 GLU A C 1
ATOM 1421 O O . GLU A 1 183 ? 14.983 -3.169 -17.583 1.00 96.81 183 GLU A O 1
ATOM 1426 N N . SER A 1 184 ? 13.423 -4.746 -17.226 1.00 96.44 184 SER A N 1
ATOM 1427 C CA . SER A 1 184 ? 13.681 -5.488 -18.468 1.00 96.44 184 SER A CA 1
ATOM 1428 C C . SER A 1 184 ? 13.522 -4.608 -19.712 1.00 96.44 184 SER A C 1
ATOM 1430 O O . SER A 1 184 ? 14.368 -4.631 -20.602 1.00 96.44 184 SER A O 1
ATOM 1432 N N . ALA A 1 185 ? 12.459 -3.801 -19.784 1.00 96.06 185 ALA A N 1
ATOM 1433 C CA . ALA A 1 185 ? 12.242 -2.897 -20.913 1.00 96.06 185 ALA A CA 1
ATOM 1434 C C . ALA A 1 185 ? 13.318 -1.798 -21.000 1.00 96.06 185 ALA A C 1
ATOM 1436 O O . ALA A 1 185 ? 13.648 -1.326 -22.090 1.00 96.06 185 ALA A O 1
ATOM 1437 N N . LEU A 1 186 ? 13.859 -1.366 -19.856 1.00 96.25 186 LEU A N 1
ATOM 1438 C CA . LEU A 1 186 ? 14.949 -0.399 -19.802 1.00 96.25 186 LEU A CA 1
ATOM 1439 C C . LEU A 1 186 ? 16.265 -1.018 -20.282 1.00 96.25 186 LEU A C 1
ATOM 1441 O O . LEU A 1 186 ? 16.959 -0.373 -21.064 1.00 96.25 186 LEU A O 1
ATOM 1445 N N . GLU A 1 187 ? 16.572 -2.252 -19.880 1.00 96.75 187 GLU A N 1
ATOM 1446 C CA . GLU A 1 187 ? 17.736 -2.996 -20.377 1.00 96.75 187 GLU A CA 1
ATOM 1447 C C . GLU A 1 187 ? 17.676 -3.176 -21.903 1.00 96.75 187 GLU A C 1
ATOM 1449 O O . GLU A 1 187 ? 18.626 -2.818 -22.598 1.00 96.75 187 GLU A O 1
ATOM 1454 N N . GLU A 1 188 ? 16.535 -3.614 -22.448 1.00 97.00 188 GLU A N 1
ATOM 1455 C CA . GLU A 1 188 ? 16.340 -3.745 -23.902 1.00 97.00 188 GLU A CA 1
ATOM 1456 C C . GLU A 1 188 ? 16.555 -2.411 -24.638 1.00 97.00 188 GLU A C 1
ATOM 1458 O O . GLU A 1 188 ? 17.221 -2.350 -25.677 1.00 97.00 188 GLU A O 1
ATOM 1463 N N . ALA A 1 189 ? 16.025 -1.313 -24.090 1.00 95.69 189 ALA A N 1
ATOM 1464 C CA . ALA A 1 189 ? 16.206 0.013 -24.669 1.00 95.69 189 ALA A CA 1
ATOM 1465 C C . ALA A 1 189 ? 17.669 0.486 -24.607 1.00 95.69 189 ALA A C 1
ATOM 1467 O O . ALA A 1 189 ? 18.137 1.161 -25.529 1.00 95.69 189 ALA A O 1
ATOM 1468 N N . GLU A 1 190 ? 18.402 0.158 -23.540 1.00 96.81 190 GLU A N 1
ATOM 1469 C CA . GLU A 1 190 ? 19.829 0.466 -23.415 1.00 96.81 190 GLU A CA 1
ATOM 1470 C C . GLU A 1 190 ? 20.666 -0.309 -24.440 1.00 96.81 190 GLU A C 1
ATOM 1472 O O . GLU A 1 190 ? 21.507 0.301 -25.111 1.00 96.81 190 GLU A O 1
ATOM 1477 N N . GLU A 1 191 ? 20.389 -1.601 -24.637 1.00 97.44 191 GLU A N 1
ATOM 1478 C CA . GLU A 1 191 ? 21.033 -2.420 -25.671 1.00 97.44 191 GLU A CA 1
ATOM 1479 C C . GLU A 1 191 ? 20.768 -1.869 -27.081 1.00 97.44 191 GLU A C 1
ATOM 1481 O O . GLU A 1 191 ? 21.686 -1.756 -27.903 1.00 97.44 191 GLU A O 1
ATOM 1486 N N . GLU A 1 192 ? 19.529 -1.460 -27.375 1.00 97.44 192 GLU A N 1
ATOM 1487 C CA . GLU A 1 192 ? 19.190 -0.876 -28.674 1.00 97.44 192 GLU A CA 1
ATOM 1488 C C . GLU A 1 192 ? 19.889 0.474 -28.900 1.00 97.44 192 GLU A C 1
ATOM 1490 O O . GLU A 1 192 ? 20.400 0.740 -29.992 1.00 97.44 192 GLU A O 1
ATOM 1495 N N . ILE A 1 193 ? 19.997 1.312 -27.864 1.00 95.81 193 ILE A N 1
ATOM 1496 C CA . ILE A 1 193 ? 20.773 2.558 -27.926 1.00 95.81 193 ILE A CA 1
ATOM 1497 C C . ILE A 1 193 ? 22.256 2.268 -28.180 1.00 95.81 193 ILE A C 1
ATOM 1499 O O . ILE A 1 193 ? 22.896 2.989 -28.954 1.00 95.81 193 ILE A O 1
ATOM 1503 N N . GLU A 1 194 ? 22.833 1.255 -27.534 1.00 97.50 194 GLU A N 1
ATOM 1504 C CA . GLU A 1 194 ? 24.233 0.883 -27.740 1.00 97.50 194 GLU A CA 1
ATOM 1505 C C . GLU A 1 194 ? 24.475 0.425 -29.183 1.00 97.50 194 GLU A C 1
ATOM 1507 O O . GLU A 1 194 ? 25.395 0.924 -29.842 1.00 97.50 194 GLU A O 1
ATOM 1512 N N . LYS A 1 195 ? 23.582 -0.412 -29.721 1.00 97.75 195 LYS A N 1
ATOM 1513 C CA . LYS A 1 195 ? 23.613 -0.845 -31.121 1.00 97.75 195 LYS A CA 1
ATOM 1514 C C . LYS A 1 195 ? 23.506 0.329 -32.095 1.00 97.75 195 LYS A C 1
ATOM 1516 O O . LYS A 1 195 ? 24.352 0.472 -32.974 1.00 97.75 195 LYS A O 1
ATOM 1521 N N . LEU A 1 196 ? 22.530 1.219 -31.911 1.00 97.25 196 LEU A N 1
ATOM 1522 C CA . LEU A 1 196 ? 22.359 2.396 -32.770 1.00 97.25 196 LEU A CA 1
ATOM 1523 C C . LEU A 1 196 ? 23.576 3.332 -32.729 1.00 97.25 196 LEU A C 1
ATOM 1525 O O . LEU A 1 196 ? 23.922 3.949 -33.737 1.00 97.25 196 LEU A O 1
ATOM 1529 N N . ASN A 1 197 ? 24.247 3.448 -31.580 1.00 97.50 197 ASN A N 1
ATOM 1530 C CA . ASN A 1 197 ? 25.488 4.217 -31.478 1.00 97.50 197 ASN A CA 1
ATOM 1531 C C . ASN A 1 197 ? 26.652 3.548 -32.220 1.00 97.50 197 ASN A C 1
ATOM 1533 O O . ASN A 1 197 ? 27.478 4.259 -32.803 1.00 97.50 197 ASN A O 1
ATOM 1537 N N . ALA A 1 198 ? 26.730 2.215 -32.206 1.00 97.12 198 ALA A N 1
ATOM 1538 C CA . ALA A 1 198 ? 27.716 1.471 -32.982 1.00 97.12 198 ALA A CA 1
ATOM 1539 C C . ALA A 1 198 ? 27.494 1.690 -34.488 1.00 97.12 198 ALA A C 1
ATOM 1541 O O . ALA A 1 198 ? 28.412 2.150 -35.169 1.00 97.12 198 ALA A O 1
ATOM 1542 N N . ASP A 1 199 ? 26.257 1.509 -34.959 1.00 97.75 199 ASP A N 1
ATOM 1543 C CA . ASP A 1 199 ? 25.860 1.726 -36.357 1.00 97.75 199 ASP A CA 1
ATOM 1544 C C . ASP A 1 199 ? 26.142 3.174 -36.804 1.00 97.75 199 ASP A C 1
ATOM 1546 O O . ASP A 1 199 ? 26.674 3.427 -37.887 1.00 97.75 199 ASP A O 1
ATOM 1550 N N . LEU A 1 200 ? 25.846 4.161 -35.947 1.00 96.94 200 LEU A N 1
ATOM 1551 C CA . LEU A 1 200 ? 26.152 5.567 -36.218 1.00 96.94 200 LEU A CA 1
ATOM 1552 C C . LEU A 1 200 ? 27.662 5.816 -36.338 1.00 96.94 200 LEU A C 1
ATOM 1554 O O . LEU A 1 200 ? 28.090 6.624 -37.164 1.00 96.94 200 LEU A O 1
ATOM 1558 N N . THR A 1 201 ? 28.466 5.161 -35.501 1.00 96.62 201 THR A N 1
ATOM 1559 C CA . THR A 1 201 ? 29.927 5.302 -35.519 1.00 96.62 201 THR A CA 1
ATOM 1560 C C . THR A 1 201 ? 30.517 4.697 -36.793 1.00 96.62 201 THR A C 1
ATOM 1562 O O . THR A 1 201 ? 31.394 5.309 -37.404 1.00 96.62 201 THR A O 1
ATOM 1565 N N . GLU A 1 202 ? 30.005 3.546 -37.232 1.00 97.56 202 GLU A N 1
ATOM 1566 C CA . GLU A 1 202 ? 30.376 2.922 -38.506 1.00 97.56 202 GLU A CA 1
ATOM 1567 C C . GLU A 1 202 ? 30.012 3.825 -39.692 1.00 97.56 202 GLU A C 1
ATOM 1569 O O . GLU A 1 202 ? 30.879 4.175 -40.491 1.00 97.56 202 GLU A O 1
ATOM 1574 N N . ALA A 1 203 ? 28.780 4.341 -39.737 1.00 96.75 203 ALA A N 1
ATOM 1575 C CA . ALA A 1 203 ? 28.352 5.261 -40.790 1.00 96.75 203 ALA A CA 1
ATOM 1576 C C . ALA A 1 203 ? 29.197 6.552 -40.838 1.00 96.75 203 ALA A C 1
ATOM 1578 O O . ALA A 1 203 ? 29.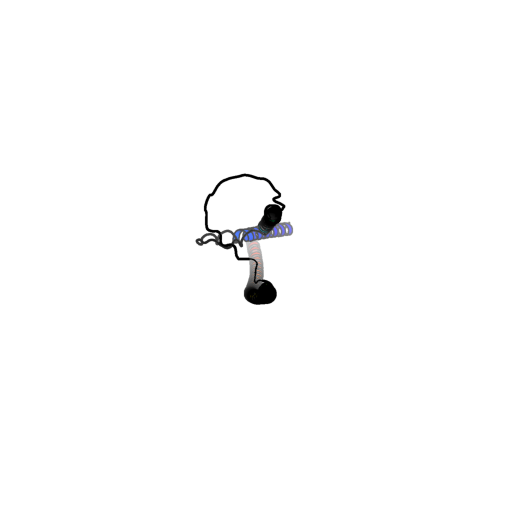476 7.087 -41.914 1.00 96.75 203 ALA A O 1
ATOM 1579 N N . GLN A 1 204 ? 29.628 7.071 -39.681 1.00 96.56 204 GLN A N 1
ATOM 1580 C CA . GLN A 1 204 ? 30.547 8.214 -39.616 1.00 96.56 204 GLN A CA 1
ATOM 1581 C C . GLN A 1 204 ? 31.928 7.877 -40.185 1.00 96.56 204 GLN A C 1
ATOM 1583 O O . GLN A 1 204 ? 32.522 8.717 -40.869 1.00 96.56 204 GLN A O 1
ATOM 1588 N N . LEU A 1 205 ? 32.434 6.671 -39.916 1.00 97.00 205 LEU A N 1
ATOM 1589 C CA . LEU A 1 205 ? 33.690 6.188 -40.478 1.00 97.00 205 LEU A CA 1
ATOM 1590 C C . LEU A 1 205 ? 33.585 6.092 -42.005 1.00 97.00 205 LEU A C 1
ATOM 1592 O O . LEU A 1 205 ? 34.405 6.694 -42.699 1.00 97.00 205 LEU A O 1
ATOM 1596 N N . ASP A 1 206 ? 32.542 5.446 -42.524 1.00 96.31 206 ASP A N 1
ATOM 1597 C CA . ASP A 1 206 ? 32.297 5.313 -43.964 1.00 96.31 206 ASP A CA 1
ATOM 1598 C C . ASP A 1 206 ? 32.205 6.674 -44.655 1.00 96.31 206 ASP A C 1
ATOM 1600 O O . ASP A 1 206 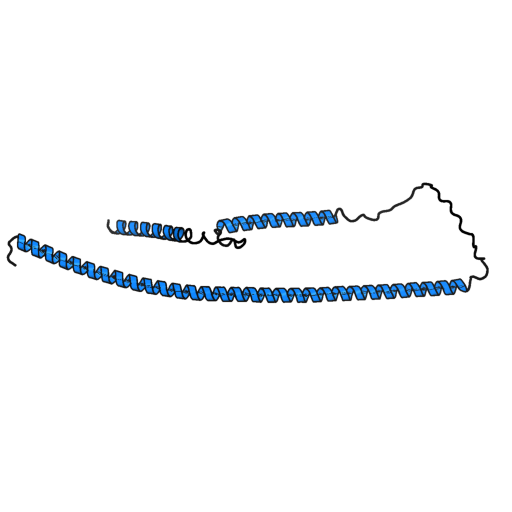? 32.838 6.917 -45.687 1.00 96.31 206 ASP A O 1
ATOM 1604 N N . TYR A 1 207 ? 31.470 7.610 -44.050 1.00 96.56 207 TYR A N 1
ATOM 1605 C CA . TYR A 1 207 ? 31.352 8.967 -44.569 1.00 96.56 207 TYR A CA 1
ATOM 1606 C C . TYR A 1 207 ? 32.700 9.701 -44.577 1.00 96.56 207 TYR A C 1
ATOM 1608 O O . TYR A 1 207 ? 33.013 10.420 -45.528 1.00 96.56 207 TYR A O 1
ATOM 1616 N N . SER A 1 208 ? 33.531 9.501 -43.550 1.00 95.88 208 SER A N 1
ATOM 1617 C CA . SER A 1 208 ? 34.876 10.082 -43.501 1.00 95.88 208 SER A CA 1
ATOM 1618 C C . SER A 1 208 ? 35.786 9.525 -44.602 1.00 95.88 208 SER A C 1
ATOM 1620 O O . SER A 1 208 ? 36.474 10.299 -45.271 1.00 95.88 208 SER A O 1
ATOM 1622 N N . VAL A 1 209 ? 35.730 8.212 -44.857 1.00 96.12 209 VAL A N 1
ATOM 1623 C CA . VAL A 1 209 ? 36.465 7.553 -45.946 1.00 96.12 209 VAL A CA 1
ATOM 1624 C C . VAL A 1 209 ? 36.008 8.100 -47.295 1.00 96.12 209 VAL A C 1
ATOM 1626 O O . VAL A 1 209 ? 36.843 8.464 -48.123 1.00 96.12 209 VAL A O 1
ATOM 1629 N N . LEU A 1 210 ? 34.695 8.241 -47.499 1.00 96.19 210 LEU A N 1
ATOM 1630 C CA . LEU A 1 210 ? 34.132 8.811 -48.721 1.00 96.19 210 LEU A CA 1
ATOM 1631 C C . LEU A 1 210 ? 34.590 10.260 -48.946 1.00 96.19 210 LEU A C 1
ATOM 1633 O O . LEU A 1 210 ? 34.965 10.617 -50.061 1.00 96.19 210 LEU A O 1
ATOM 1637 N N . ILE A 1 211 ? 34.598 11.095 -47.903 1.00 95.50 211 ILE A N 1
ATOM 1638 C CA . ILE A 1 211 ? 35.114 12.468 -47.996 1.00 95.50 211 ILE A CA 1
ATOM 1639 C C . ILE A 1 211 ? 36.590 12.467 -48.400 1.00 95.50 211 ILE A C 1
ATOM 1641 O O . ILE A 1 211 ? 36.984 13.244 -49.270 1.00 95.50 211 ILE A O 1
ATOM 1645 N N . HIS A 1 212 ? 37.412 11.614 -47.786 1.00 93.06 212 HIS A N 1
ATOM 1646 C CA . HIS A 1 212 ? 38.829 11.510 -48.133 1.00 93.06 212 HIS A CA 1
ATOM 1647 C C . HIS A 1 212 ? 39.027 11.097 -49.595 1.00 93.06 212 HIS A C 1
ATOM 1649 O O . HIS A 1 212 ? 39.757 11.776 -50.313 1.00 93.06 212 HIS A O 1
ATOM 1655 N N . ALA A 1 213 ? 38.303 10.076 -50.055 1.00 92.06 213 ALA A N 1
ATOM 1656 C CA . ALA A 1 213 ? 38.268 9.647 -51.450 1.00 92.06 213 ALA A CA 1
ATOM 1657 C C . ALA A 1 213 ? 37.891 10.789 -52.414 1.00 92.06 213 ALA A C 1
ATOM 1659 O O . ALA A 1 213 ? 38.565 11.016 -53.420 1.00 92.06 213 ALA A O 1
ATOM 1660 N N . LEU A 1 214 ? 36.835 11.548 -52.102 1.00 93.25 214 LEU A N 1
ATOM 1661 C CA . LEU A 1 214 ? 36.403 12.689 -52.916 1.00 93.25 214 LEU A CA 1
ATOM 1662 C C . LEU A 1 214 ? 37.459 13.800 -52.969 1.00 93.25 214 LEU A C 1
ATOM 1664 O O . LEU A 1 214 ? 37.666 14.395 -54.027 1.00 93.25 214 LEU A O 1
ATOM 1668 N N . ASN A 1 215 ? 38.141 14.065 -51.853 1.00 91.62 215 ASN A N 1
ATOM 1669 C CA . ASN A 1 215 ? 39.216 15.052 -51.801 1.00 91.62 215 ASN A CA 1
ATOM 1670 C C . ASN A 1 215 ? 40.435 14.613 -52.626 1.00 91.62 215 ASN A C 1
ATOM 1672 O O . ASN A 1 215 ? 40.973 15.419 -53.378 1.00 91.62 215 ASN A O 1
ATOM 1676 N N . GLU A 1 216 ? 40.850 13.345 -52.543 1.00 90.50 216 GLU A N 1
ATOM 1677 C CA . GLU A 1 216 ? 41.955 12.817 -53.359 1.00 90.50 216 GLU A CA 1
ATOM 1678 C C . GLU A 1 216 ? 41.648 12.893 -54.859 1.00 90.50 216 GLU A C 1
ATOM 1680 O O . GLU A 1 216 ? 42.508 13.296 -55.650 1.00 90.50 216 GLU A O 1
ATOM 1685 N N . PHE A 1 217 ? 40.402 12.587 -55.238 1.00 89.88 217 PHE A N 1
ATOM 1686 C CA . PHE A 1 217 ? 39.918 12.746 -56.606 1.00 89.88 217 PHE A CA 1
ATOM 1687 C C . PHE A 1 217 ? 39.958 14.212 -57.067 1.00 89.88 217 PHE A C 1
ATOM 1689 O O . PHE A 1 217 ? 40.436 14.499 -58.167 1.00 89.88 217 PHE A O 1
ATOM 1696 N N . ALA A 1 218 ? 39.492 15.148 -56.233 1.00 88.19 218 ALA A N 1
ATOM 1697 C CA . ALA A 1 218 ? 39.504 16.581 -56.537 1.00 88.19 218 ALA A CA 1
ATOM 1698 C C . ALA A 1 218 ? 40.929 17.148 -56.683 1.00 88.19 218 ALA A C 1
ATOM 1700 O O . ALA A 1 218 ? 41.170 17.984 -57.555 1.00 88.19 218 ALA A O 1
ATOM 1701 N N . ASP A 1 219 ? 41.879 16.649 -55.889 1.00 90.50 219 ASP A N 1
ATOM 1702 C CA . ASP A 1 219 ? 43.305 16.994 -55.954 1.00 90.50 219 ASP A CA 1
ATOM 1703 C C . ASP A 1 219 ? 44.001 16.476 -57.233 1.00 90.50 219 ASP A C 1
ATOM 1705 O O . ASP A 1 219 ? 45.173 16.777 -57.472 1.00 90.50 219 ASP A O 1
ATOM 1709 N N . GLY A 1 220 ? 43.320 15.675 -58.061 1.00 82.44 220 GLY A N 1
ATOM 1710 C CA . GLY A 1 220 ? 43.885 15.093 -59.280 1.00 82.44 220 GLY A CA 1
ATOM 1711 C C . GLY A 1 220 ? 44.943 14.016 -59.018 1.00 82.44 220 GLY A C 1
ATOM 1712 O O . GLY A 1 220 ? 45.654 13.612 -59.946 1.00 82.44 220 GLY A O 1
ATOM 1713 N N . ARG A 1 221 ? 45.059 13.529 -57.773 1.00 73.19 221 ARG A N 1
ATOM 1714 C CA . ARG A 1 221 ? 45.842 12.327 -57.472 1.00 73.19 221 ARG A CA 1
ATOM 1715 C C . ARG A 1 221 ? 45.047 11.133 -57.995 1.00 73.19 221 ARG A C 1
ATOM 1717 O O . ARG A 1 221 ? 43.867 10.985 -57.701 1.00 73.19 221 ARG A O 1
ATOM 1724 N N . LYS A 1 222 ? 45.674 10.329 -58.858 1.00 62.06 222 LYS A N 1
ATOM 1725 C CA . LYS A 1 222 ? 45.020 9.157 -59.448 1.00 62.06 222 LYS A CA 1
ATOM 1726 C C . LYS A 1 222 ? 44.695 8.153 -58.343 1.00 62.06 222 LYS A C 1
ATOM 1728 O O . LYS A 1 222 ? 45.607 7.755 -57.621 1.00 62.06 222 LYS A O 1
ATOM 1733 N N . PHE A 1 223 ? 43.419 7.783 -58.278 1.00 52.03 223 PHE A N 1
ATOM 1734 C CA . PHE A 1 223 ? 42.944 6.533 -57.691 1.00 52.03 223 PHE A CA 1
ATOM 1735 C C . PHE A 1 223 ? 43.712 5.332 -58.253 1.00 52.03 223 PHE A C 1
ATOM 1737 O O . PHE A 1 223 ? 43.968 5.331 -59.484 1.00 52.03 223 PHE A O 1
#